Protein AF-A0A3N7GL78-F1 (afdb_monomer)

Structure (mmCIF, N/CA/C/O backbone):
data_AF-A0A3N7GL78-F1
#
_entry.id   AF-A0A3N7GL78-F1
#
loop_
_atom_site.group_PDB
_atom_site.id
_atom_site.type_symbol
_atom_site.label_atom_id
_atom_site.label_alt_id
_atom_site.label_comp_id
_atom_site.label_asym_id
_atom_site.label_entity_id
_atom_site.label_seq_id
_atom_site.pdbx_PDB_ins_code
_atom_site.Cartn_x
_atom_site.Cartn_y
_atom_site.Cartn_z
_atom_site.occupancy
_atom_site.B_iso_or_equiv
_atom_site.auth_seq_id
_atom_site.auth_comp_id
_atom_site.auth_asym_id
_atom_site.auth_atom_id
_atom_site.pdbx_PDB_model_num
ATOM 1 N N . MET A 1 1 ? 43.292 -35.825 -21.096 1.00 50.12 1 MET A N 1
ATOM 2 C CA . MET A 1 1 ? 41.946 -35.297 -21.409 1.00 50.12 1 MET A CA 1
ATOM 3 C C . MET A 1 1 ? 42.034 -33.782 -21.385 1.00 50.12 1 MET A C 1
ATOM 5 O O . MET A 1 1 ? 42.430 -33.253 -20.357 1.00 50.12 1 MET A O 1
ATOM 9 N N . SER A 1 2 ? 41.765 -33.087 -22.495 1.00 51.62 2 SER A N 1
ATOM 10 C CA . SER A 1 2 ? 41.666 -31.623 -22.464 1.00 51.62 2 SER A CA 1
ATOM 11 C C . SER A 1 2 ? 40.320 -31.254 -21.849 1.00 51.62 2 SER A C 1
ATOM 13 O O . SER A 1 2 ? 39.280 -31.504 -22.457 1.00 51.62 2 SER A O 1
ATOM 15 N N . THR A 1 3 ? 40.322 -30.708 -20.637 1.00 55.75 3 THR A N 1
ATOM 16 C CA . THR A 1 3 ? 39.113 -30.137 -20.037 1.00 55.75 3 THR A CA 1
ATOM 17 C C . THR A 1 3 ? 38.617 -29.019 -20.949 1.00 55.75 3 THR A C 1
ATOM 19 O O . THR A 1 3 ? 39.317 -28.028 -21.161 1.00 55.75 3 THR A O 1
ATOM 22 N N . ASN A 1 4 ? 37.432 -29.192 -21.536 1.00 72.88 4 ASN A N 1
ATOM 23 C CA . ASN A 1 4 ? 36.850 -28.182 -22.412 1.00 72.88 4 ASN A CA 1
ATOM 24 C C . ASN A 1 4 ? 36.263 -27.074 -21.537 1.00 72.88 4 ASN A C 1
ATOM 26 O O . ASN A 1 4 ? 35.265 -27.278 -20.843 1.00 72.88 4 ASN A O 1
ATOM 30 N N . TYR A 1 5 ? 36.910 -25.911 -21.566 1.00 77.12 5 TYR A N 1
ATOM 31 C CA . TYR A 1 5 ? 36.536 -24.733 -20.796 1.00 77.12 5 TYR A CA 1
ATOM 32 C C . TYR A 1 5 ? 36.016 -23.639 -21.729 1.00 77.12 5 TYR A C 1
ATOM 34 O O . TYR A 1 5 ? 36.706 -23.245 -22.670 1.00 77.12 5 TYR A O 1
ATOM 42 N N . SER A 1 6 ? 34.812 -23.123 -21.469 1.00 77.50 6 SER A N 1
ATOM 43 C CA . SER A 1 6 ? 34.286 -21.959 -22.189 1.00 77.50 6 SER A CA 1
ATOM 44 C C . SER A 1 6 ? 33.660 -20.924 -21.260 1.00 77.50 6 SER A C 1
ATOM 46 O O . SER A 1 6 ? 32.991 -21.250 -20.275 1.00 77.50 6 SER A O 1
ATOM 48 N N . LEU A 1 7 ? 33.876 -19.654 -21.603 1.00 76.31 7 LEU A N 1
ATOM 49 C CA . LEU A 1 7 ? 33.303 -18.492 -20.935 1.00 76.31 7 LEU A CA 1
ATOM 50 C C . LEU A 1 7 ? 32.419 -17.722 -21.910 1.00 76.31 7 LEU A C 1
ATOM 52 O O . LEU A 1 7 ? 32.842 -17.401 -23.018 1.00 76.31 7 LEU A O 1
ATOM 56 N N . LEU A 1 8 ? 31.207 -17.384 -21.476 1.00 80.56 8 LEU A N 1
ATOM 57 C CA . LEU A 1 8 ? 30.278 -16.555 -22.238 1.00 80.56 8 LEU A CA 1
ATOM 58 C C . LEU A 1 8 ? 29.702 -15.453 -21.350 1.00 80.56 8 LEU A C 1
ATOM 60 O O . LEU A 1 8 ? 29.151 -15.735 -20.285 1.00 80.56 8 LEU A O 1
ATOM 64 N N . PHE A 1 9 ? 29.764 -14.208 -21.820 1.00 78.94 9 PHE A N 1
ATOM 65 C CA . PHE A 1 9 ? 29.153 -13.057 -21.159 1.00 78.94 9 PHE A CA 1
ATOM 66 C C . PHE A 1 9 ? 27.899 -12.609 -21.909 1.00 78.94 9 PHE A C 1
ATOM 68 O O . PHE A 1 9 ? 27.916 -12.468 -23.128 1.00 78.94 9 PHE A O 1
ATOM 75 N N . TYR A 1 10 ? 26.802 -12.386 -21.191 1.00 77.56 10 TYR A N 1
ATOM 76 C CA . TYR A 1 10 ? 25.529 -11.951 -21.772 1.00 77.56 10 TYR A CA 1
ATOM 77 C C . TYR A 1 10 ? 24.679 -11.241 -20.718 1.00 77.56 10 TYR A C 1
ATOM 79 O O . TYR A 1 10 ? 24.865 -11.424 -19.518 1.00 77.56 10 TYR A O 1
ATOM 87 N N . LEU A 1 11 ? 23.728 -10.412 -21.143 1.00 74.44 11 LEU A N 1
ATOM 88 C CA . LEU A 1 11 ? 22.771 -9.804 -20.221 1.00 74.44 11 LEU A CA 1
ATOM 89 C C . LEU A 1 11 ? 21.639 -10.778 -19.911 1.00 74.44 11 LEU A C 1
ATOM 91 O O . LEU A 1 11 ? 21.054 -11.382 -20.809 1.00 74.44 11 LEU A O 1
ATOM 95 N N . LYS A 1 12 ? 21.265 -10.875 -18.636 1.00 77.69 12 LYS A N 1
ATOM 96 C CA . LYS A 1 12 ? 20.106 -11.658 -18.197 1.00 77.69 12 LYS A CA 1
ATOM 97 C C . LYS A 1 12 ? 19.300 -10.836 -17.207 1.00 77.69 12 LYS A C 1
ATOM 99 O O . LYS A 1 12 ? 19.862 -10.216 -16.311 1.00 77.69 12 LYS A O 1
ATOM 104 N N . LYS A 1 13 ? 17.972 -10.841 -17.349 1.00 75.31 13 LYS A N 1
ATOM 105 C CA . LYS A 1 13 ? 17.057 -10.257 -16.358 1.00 75.31 13 LYS A CA 1
ATOM 106 C C . LYS A 1 13 ? 16.818 -11.291 -15.243 1.00 75.31 13 LYS A C 1
ATOM 108 O O . LYS A 1 13 ? 16.226 -12.334 -15.528 1.00 75.31 13 LYS A O 1
ATOM 113 N N . PRO A 1 14 ? 17.266 -11.059 -13.993 1.00 72.69 14 PRO A N 1
ATOM 114 C CA . PRO A 1 14 ? 16.906 -11.930 -12.877 1.00 72.69 14 PRO A CA 1
ATOM 115 C C . PRO A 1 14 ? 15.384 -11.981 -12.685 1.00 72.69 14 PRO A C 1
ATOM 117 O O . PRO A 1 14 ? 14.695 -11.001 -12.961 1.00 72.69 14 PRO A O 1
ATOM 120 N N . LYS A 1 15 ? 14.855 -13.083 -12.134 1.00 70.06 15 LYS A N 1
ATOM 121 C CA . LYS A 1 15 ? 13.403 -13.254 -11.896 1.00 70.06 15 LYS A CA 1
ATOM 122 C C . LYS A 1 15 ? 12.764 -12.114 -11.080 1.00 70.06 15 LYS A C 1
ATOM 124 O O . LYS A 1 15 ? 11.588 -11.835 -11.267 1.00 70.06 15 LYS A O 1
ATOM 129 N N . ASN A 1 16 ? 13.535 -11.435 -10.226 1.00 70.50 16 ASN A N 1
ATOM 130 C CA . ASN A 1 16 ? 13.062 -10.347 -9.358 1.00 70.50 16 ASN A CA 1
ATOM 131 C C . ASN A 1 16 ? 13.401 -8.941 -9.891 1.00 70.50 16 ASN A C 1
ATOM 133 O O . ASN A 1 16 ? 13.374 -7.969 -9.140 1.00 70.50 16 ASN A O 1
ATOM 137 N N . TYR A 1 17 ? 13.786 -8.818 -11.161 1.00 65.44 17 TYR A N 1
ATOM 138 C CA . TYR A 1 17 ? 14.236 -7.555 -11.733 1.00 65.44 17 TYR A CA 1
ATOM 139 C C . TYR A 1 17 ? 13.061 -6.656 -12.131 1.00 65.44 17 TYR A C 1
ATOM 141 O O . TYR A 1 17 ? 12.334 -6.957 -13.076 1.00 65.44 17 TYR A O 1
ATOM 149 N N . VAL A 1 18 ? 12.890 -5.546 -11.410 1.00 60.75 18 VAL A N 1
ATOM 150 C CA . VAL A 1 18 ? 11.772 -4.605 -11.604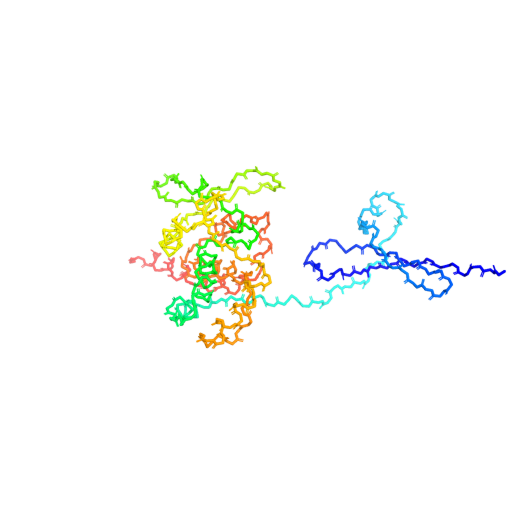 1.00 60.75 18 VAL A CA 1
ATOM 151 C C . VAL A 1 18 ? 12.160 -3.450 -12.534 1.00 60.75 18 VAL A C 1
ATOM 153 O O . VAL A 1 18 ? 11.427 -3.141 -13.468 1.00 60.75 18 VAL A O 1
ATOM 156 N N . SER A 1 19 ? 13.320 -2.828 -12.308 1.00 66.00 19 SER A N 1
ATOM 157 C CA . SER A 1 19 ? 13.840 -1.705 -13.103 1.00 66.00 19 SER A CA 1
ATOM 158 C C . SER A 1 19 ? 15.303 -1.413 -12.746 1.00 66.00 19 SER A C 1
ATOM 160 O O . SER A 1 19 ? 15.696 -1.639 -11.603 1.00 66.00 19 SER A O 1
ATOM 162 N N . GLY A 1 20 ? 16.095 -0.867 -13.675 1.00 67.69 20 GLY A N 1
ATOM 163 C CA . GLY A 1 20 ? 17.476 -0.424 -13.423 1.00 67.69 20 GLY A CA 1
ATOM 164 C C . GLY A 1 20 ? 18.422 -0.680 -14.606 1.00 67.69 20 GLY A C 1
ATOM 165 O O . GLY A 1 20 ? 17.958 -0.859 -15.731 1.00 67.69 20 GLY A O 1
ATOM 166 N N . PRO A 1 21 ? 19.748 -0.715 -14.384 1.00 64.75 21 PRO A N 1
ATOM 167 C CA . PRO A 1 21 ? 20.723 -1.292 -15.317 1.00 64.75 21 PRO A CA 1
ATOM 168 C C . PRO A 1 21 ? 20.630 -2.825 -15.335 1.00 64.75 21 PRO A C 1
ATOM 170 O O . PRO A 1 21 ? 20.424 -3.434 -14.284 1.00 64.75 21 PRO A O 1
ATOM 173 N N . VAL A 1 22 ? 20.727 -3.471 -16.502 1.00 70.06 22 VAL A N 1
ATOM 174 C CA . VAL A 1 22 ? 20.678 -4.943 -16.592 1.00 70.06 22 VAL A CA 1
ATOM 175 C C . VAL A 1 22 ? 22.053 -5.507 -16.208 1.00 70.06 22 VAL A C 1
ATOM 177 O O . VAL A 1 22 ? 23.062 -5.019 -16.724 1.00 70.06 22 VAL A O 1
ATOM 180 N N . PRO A 1 23 ? 22.130 -6.489 -15.293 1.00 70.62 23 PRO A N 1
ATOM 181 C CA . PRO A 1 23 ? 23.399 -7.095 -14.906 1.00 70.62 23 PRO A CA 1
ATOM 182 C C . PRO A 1 23 ? 23.969 -7.972 -16.024 1.00 70.62 23 PRO A C 1
ATOM 184 O O . PRO A 1 23 ? 23.235 -8.698 -16.704 1.00 70.62 23 PRO A O 1
ATOM 187 N N . ILE A 1 24 ? 25.292 -7.942 -16.171 1.00 78.25 24 ILE A N 1
ATOM 188 C CA . ILE A 1 24 ? 26.014 -8.912 -16.994 1.00 78.25 24 ILE A CA 1
ATOM 189 C C . ILE A 1 24 ? 26.049 -10.241 -16.228 1.00 78.25 24 ILE A C 1
ATOM 191 O O . ILE A 1 24 ? 26.237 -10.280 -15.009 1.00 78.25 24 ILE A O 1
ATOM 195 N N . TYR A 1 25 ? 25.812 -11.332 -16.937 1.00 81.62 25 TYR A N 1
ATOM 196 C CA . TYR A 1 25 ? 25.962 -12.696 -16.463 1.00 81.62 25 TYR A CA 1
ATOM 197 C C . TYR A 1 25 ? 27.139 -13.340 -17.180 1.00 81.62 25 TYR A C 1
ATOM 199 O O . TYR A 1 25 ? 27.376 -13.096 -18.361 1.00 81.62 25 TYR A O 1
ATOM 207 N N . MET A 1 26 ? 27.864 -14.165 -16.442 1.00 83.25 26 MET A N 1
ATOM 208 C CA . MET A 1 26 ? 28.909 -15.036 -16.942 1.00 83.25 26 MET A CA 1
ATOM 209 C C . MET A 1 26 ? 28.390 -16.469 -16.875 1.00 83.25 26 MET A C 1
ATOM 211 O O . MET A 1 26 ? 27.952 -16.925 -15.817 1.00 83.25 26 MET A O 1
ATOM 215 N N . ARG A 1 27 ? 28.443 -17.181 -17.997 1.00 84.88 27 ARG A N 1
ATOM 216 C CA . ARG A 1 27 ? 28.292 -18.632 -18.048 1.00 84.88 27 ARG A CA 1
ATOM 217 C C . ARG A 1 27 ? 29.681 -19.244 -18.171 1.00 84.88 27 ARG A C 1
ATOM 219 O O . ARG A 1 27 ? 30.390 -18.949 -19.128 1.00 84.88 27 ARG A O 1
ATOM 226 N N . ILE A 1 28 ? 30.034 -20.082 -17.206 1.00 83.94 28 ILE A N 1
ATOM 227 C CA . ILE A 1 28 ? 31.216 -20.940 -17.242 1.00 83.94 28 ILE A CA 1
ATOM 228 C C . ILE A 1 28 ? 30.741 -22.333 -17.637 1.00 83.94 28 ILE A C 1
ATOM 230 O O . ILE A 1 28 ? 29.853 -22.871 -16.977 1.00 83.94 28 ILE A O 1
ATOM 234 N N . THR A 1 29 ? 31.307 -22.912 -18.690 1.00 83.50 29 THR A N 1
ATOM 235 C CA . THR A 1 29 ? 31.052 -24.305 -19.076 1.00 83.50 29 THR A CA 1
ATOM 236 C C . THR A 1 29 ? 32.328 -25.104 -18.875 1.00 83.50 29 THR A C 1
ATOM 238 O O . THR A 1 29 ? 33.357 -24.758 -19.453 1.00 83.50 29 THR A O 1
ATOM 241 N N . VAL A 1 30 ? 32.255 -26.154 -18.060 1.00 84.94 30 VAL A N 1
ATOM 242 C CA . VAL A 1 30 ? 33.349 -27.110 -17.842 1.00 84.94 30 VAL A CA 1
ATOM 243 C C . VAL A 1 30 ? 32.816 -28.486 -18.203 1.00 84.94 30 VAL A C 1
ATOM 245 O O . VAL A 1 30 ? 31.766 -28.875 -17.695 1.00 84.94 30 VAL A O 1
ATOM 248 N N . ASP A 1 31 ? 33.480 -29.173 -19.131 1.00 85.12 31 ASP A N 1
ATOM 249 C CA . ASP A 1 31 ? 33.103 -30.520 -19.587 1.00 85.12 31 ASP A CA 1
ATOM 250 C C . ASP A 1 31 ? 31.623 -30.625 -20.006 1.00 85.12 31 ASP A C 1
ATOM 252 O O . ASP A 1 31 ? 30.907 -31.571 -19.690 1.00 85.12 31 ASP A O 1
ATOM 256 N N . GLY A 1 32 ? 31.140 -29.593 -20.708 1.00 80.81 32 GLY A N 1
ATOM 257 C CA . GLY A 1 32 ? 29.761 -29.513 -21.201 1.00 80.81 32 GLY A CA 1
ATOM 258 C C . GLY A 1 32 ? 28.718 -29.097 -20.157 1.00 80.81 32 GLY A C 1
ATOM 259 O O . GLY A 1 32 ? 27.556 -28.917 -20.517 1.00 80.81 32 GLY A O 1
ATOM 260 N N . ILE A 1 33 ? 29.103 -28.882 -18.894 1.00 81.94 33 ILE A N 1
ATOM 261 C CA . ILE A 1 33 ? 28.193 -28.475 -17.816 1.00 81.94 33 ILE A CA 1
ATOM 262 C C . ILE A 1 33 ? 28.245 -26.951 -17.629 1.00 81.94 33 ILE A C 1
ATOM 264 O O . ILE A 1 33 ? 29.250 -26.430 -17.136 1.00 81.94 33 ILE A O 1
ATOM 268 N N . PRO A 1 34 ? 27.175 -26.205 -17.973 1.00 83.06 34 PRO A N 1
ATOM 269 C CA . PRO A 1 34 ? 27.139 -24.762 -17.783 1.00 83.06 34 PRO A CA 1
ATOM 270 C C . PRO A 1 34 ? 26.706 -24.377 -16.360 1.00 83.06 34 PRO A C 1
ATOM 272 O O . PRO A 1 34 ? 25.706 -24.863 -15.825 1.00 83.06 34 PRO A O 1
ATOM 275 N N . LYS A 1 35 ? 27.405 -23.408 -15.766 1.00 81.50 35 LYS A N 1
ATOM 276 C CA . LYS A 1 35 ? 26.992 -22.675 -14.563 1.00 81.50 35 LYS A CA 1
ATOM 277 C C . LYS A 1 35 ? 26.953 -21.183 -14.849 1.00 81.50 35 LYS A C 1
ATOM 279 O O . LYS A 1 35 ? 27.871 -20.628 -15.441 1.00 81.50 35 LYS A O 1
ATOM 284 N N . GLU A 1 36 ? 25.875 -20.535 -14.421 1.00 82.56 36 GLU A N 1
ATOM 285 C CA . GLU A 1 36 ? 25.634 -19.113 -14.664 1.00 82.56 36 GLU A CA 1
ATOM 286 C C . GLU A 1 36 ? 25.734 -18.323 -13.360 1.00 82.56 36 GLU A C 1
ATOM 288 O O . GLU A 1 36 ? 25.094 -18.675 -12.367 1.00 82.56 36 GLU A O 1
ATOM 293 N N . ILE A 1 37 ? 26.480 -17.221 -13.377 1.00 74.69 37 ILE A N 1
ATOM 294 C CA . ILE A 1 37 ? 26.601 -16.288 -12.258 1.00 74.69 37 ILE A CA 1
ATOM 295 C C . ILE A 1 37 ? 26.419 -14.852 -12.753 1.00 74.69 37 ILE A C 1
ATOM 297 O O . ILE A 1 37 ? 26.893 -14.483 -13.824 1.00 74.69 37 ILE A O 1
ATOM 301 N N . SER A 1 38 ? 25.716 -14.024 -11.979 1.00 72.06 38 SER A N 1
ATOM 302 C CA . SER A 1 38 ? 25.717 -12.575 -12.208 1.00 72.06 38 SER A CA 1
ATOM 303 C C . SER A 1 38 ? 27.074 -12.026 -11.788 1.00 72.06 38 SER A C 1
ATOM 305 O O . SER A 1 38 ? 27.465 -12.214 -10.638 1.00 72.06 38 SER A O 1
ATOM 307 N N . ILE A 1 39 ? 27.767 -11.297 -12.662 1.00 71.44 39 ILE A N 1
ATOM 308 C CA . ILE A 1 39 ? 29.039 -10.651 -12.287 1.00 71.44 39 ILE A CA 1
ATOM 309 C C . ILE A 1 39 ? 28.815 -9.387 -11.443 1.00 71.44 39 ILE A C 1
ATOM 311 O O . ILE A 1 39 ? 29.773 -8.740 -11.032 1.00 71.44 39 ILE A O 1
ATOM 315 N N . GLY A 1 40 ? 27.556 -8.989 -11.204 1.00 64.44 40 GLY A N 1
ATOM 316 C CA . GLY A 1 40 ? 27.214 -7.812 -10.395 1.00 64.44 40 GLY A CA 1
ATOM 317 C C . GLY A 1 40 ? 27.649 -6.478 -11.014 1.00 64.44 40 GLY A C 1
ATOM 318 O O . GLY A 1 40 ? 27.561 -5.437 -10.367 1.00 64.44 40 GLY A O 1
ATOM 319 N N . ARG A 1 41 ? 28.116 -6.488 -12.267 1.00 66.19 41 ARG A N 1
ATOM 320 C CA . ARG A 1 41 ? 28.539 -5.303 -13.016 1.00 66.19 41 ARG A CA 1
ATOM 321 C C . ARG A 1 41 ? 27.475 -4.923 -14.041 1.00 66.19 41 ARG A C 1
ATOM 323 O O . ARG A 1 41 ? 26.787 -5.781 -14.596 1.00 66.19 41 ARG A O 1
ATOM 330 N N . SER A 1 42 ? 27.345 -3.623 -14.280 1.00 73.56 42 SER A N 1
ATOM 331 C CA . SER A 1 42 ? 26.499 -3.072 -15.339 1.00 73.56 42 SER A CA 1
ATOM 332 C C . SER A 1 42 ? 27.366 -2.576 -16.490 1.00 73.56 42 SER A C 1
ATOM 334 O O . SER A 1 42 ? 28.496 -2.145 -16.270 1.00 73.56 42 SER A O 1
ATOM 336 N N . VAL A 1 43 ? 26.818 -2.574 -17.705 1.00 71.88 43 VAL A N 1
ATOM 337 C CA . VAL A 1 43 ? 27.503 -2.076 -18.912 1.00 71.88 43 VAL A CA 1
ATOM 338 C C . VAL A 1 43 ? 28.014 -0.644 -18.718 1.00 71.88 43 VAL A C 1
ATOM 340 O O . VAL A 1 43 ? 29.164 -0.357 -19.031 1.00 71.88 43 VAL A O 1
ATOM 343 N N . LYS A 1 44 ? 27.213 0.226 -18.084 1.00 73.00 44 LYS A N 1
ATOM 344 C CA . LYS A 1 44 ? 27.622 1.595 -17.722 1.00 73.00 44 LYS A CA 1
ATOM 345 C C . LYS A 1 44 ? 28.883 1.632 -16.858 1.00 73.00 44 LYS A C 1
ATOM 347 O O . LYS A 1 44 ? 29.757 2.455 -17.098 1.00 73.00 44 LYS A O 1
ATOM 352 N N . LEU A 1 45 ? 28.976 0.748 -15.865 1.00 77.81 45 LEU A N 1
ATOM 353 C CA . LEU A 1 45 ? 30.136 0.671 -14.979 1.00 77.81 45 LEU A CA 1
ATOM 354 C C . LEU A 1 45 ? 31.376 0.164 -15.731 1.00 77.81 45 LEU A C 1
ATOM 356 O O . LEU A 1 45 ? 32.459 0.713 -15.565 1.00 77.81 45 LEU A O 1
ATOM 360 N N . CYS A 1 46 ? 31.214 -0.841 -16.595 1.00 76.38 46 CYS A N 1
ATOM 361 C CA . CYS A 1 46 ? 32.303 -1.379 -17.412 1.00 76.38 46 CYS A CA 1
ATOM 362 C C . CYS A 1 46 ? 32.838 -0.351 -18.425 1.00 76.38 46 CYS A C 1
ATOM 364 O O . CYS A 1 46 ? 34.048 -0.278 -18.617 1.00 76.38 46 CYS A O 1
ATOM 366 N N . LEU A 1 47 ? 31.965 0.470 -19.019 1.00 78.31 47 LEU A N 1
ATOM 367 C CA . LEU A 1 47 ? 32.354 1.593 -19.881 1.00 78.31 47 LEU A CA 1
ATOM 368 C C . LEU A 1 47 ? 33.082 2.690 -19.096 1.00 78.31 47 LEU A C 1
ATOM 370 O O . LEU A 1 47 ? 34.120 3.172 -19.539 1.00 78.31 47 LEU A O 1
ATOM 374 N N . ALA A 1 48 ? 32.577 3.056 -17.912 1.00 82.56 48 ALA A N 1
ATOM 375 C CA . ALA A 1 48 ? 33.190 4.081 -17.063 1.00 82.56 48 ALA A CA 1
ATOM 376 C C . ALA A 1 48 ? 34.617 3.703 -16.629 1.00 82.56 48 ALA A C 1
ATOM 378 O O . ALA A 1 48 ? 35.512 4.543 -16.644 1.00 82.56 48 ALA A O 1
ATOM 379 N N . HIS A 1 49 ? 34.843 2.426 -16.308 1.00 84.06 49 HIS A N 1
ATOM 380 C CA . HIS A 1 49 ? 36.175 1.892 -16.011 1.00 84.06 49 HIS A CA 1
ATOM 381 C C . HIS A 1 49 ? 36.991 1.517 -17.258 1.00 84.06 49 HIS A C 1
ATOM 383 O O . HIS A 1 49 ? 38.109 1.028 -17.117 1.00 84.06 49 HIS A O 1
ATOM 389 N N . ARG A 1 50 ? 36.454 1.729 -18.468 1.00 80.88 50 ARG A N 1
ATOM 390 C CA . ARG A 1 50 ? 37.075 1.370 -19.755 1.00 80.88 50 ARG A CA 1
ATOM 391 C C . ARG A 1 50 ? 37.451 -0.111 -19.898 1.00 80.88 50 ARG A C 1
ATOM 393 O O . ARG A 1 50 ? 38.335 -0.454 -20.673 1.00 80.88 50 ARG A O 1
ATOM 400 N N . TRP A 1 51 ? 36.771 -1.006 -19.184 1.00 79.88 51 TRP A N 1
ATOM 401 C CA . TRP A 1 51 ? 36.926 -2.458 -19.363 1.00 79.88 51 TRP A CA 1
ATOM 402 C C . TRP A 1 51 ? 36.322 -2.948 -20.678 1.00 79.88 51 TRP A C 1
ATOM 404 O O . TRP A 1 51 ? 36.710 -3.987 -21.201 1.00 79.88 51 TRP A O 1
ATOM 414 N N . ILE A 1 52 ? 35.366 -2.188 -21.204 1.00 77.06 52 ILE A N 1
ATOM 415 C CA . ILE A 1 52 ? 34.852 -2.297 -22.564 1.00 77.06 52 ILE A CA 1
ATOM 416 C C . ILE A 1 52 ? 34.901 -0.904 -23.189 1.00 77.06 52 ILE A C 1
ATOM 418 O O . ILE A 1 52 ? 34.726 0.099 -22.494 1.00 77.06 52 ILE A O 1
ATOM 422 N N . THR A 1 53 ? 35.158 -0.841 -24.490 1.00 83.06 53 THR A N 1
ATOM 423 C CA . THR A 1 53 ? 35.326 0.418 -25.233 1.00 83.06 53 THR A CA 1
ATOM 424 C C . THR A 1 53 ? 34.046 0.878 -25.927 1.00 83.06 53 THR A C 1
ATOM 426 O O . THR A 1 53 ? 33.927 2.049 -26.271 1.00 83.06 53 THR A O 1
ATOM 429 N N . ALA A 1 54 ? 33.072 -0.018 -26.093 1.00 77.50 54 ALA A N 1
ATOM 430 C CA . ALA A 1 54 ? 31.778 0.261 -26.701 1.00 77.50 54 ALA A CA 1
ATOM 431 C C . ALA A 1 54 ? 30.664 -0.493 -25.969 1.00 77.50 54 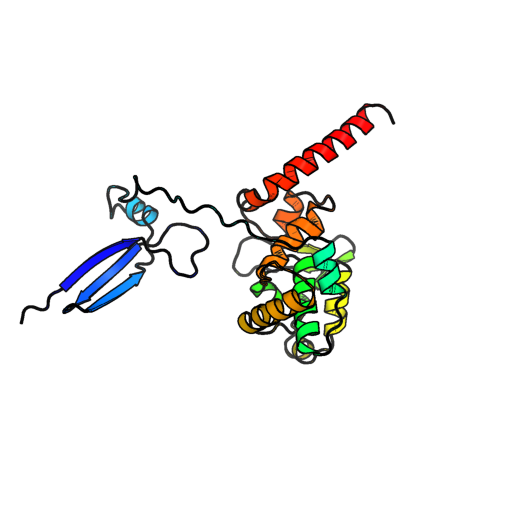ALA A C 1
ATOM 433 O O . ALA A 1 54 ? 30.904 -1.548 -25.379 1.00 77.50 54 ALA A O 1
ATOM 434 N N . ASP A 1 55 ? 29.449 0.059 -25.988 1.00 76.94 55 ASP A N 1
ATOM 435 C CA . ASP A 1 55 ? 28.268 -0.617 -25.452 1.00 76.94 55 ASP A CA 1
ATOM 436 C C . ASP A 1 55 ? 27.846 -1.734 -26.432 1.00 76.94 55 ASP A C 1
ATOM 438 O O . ASP A 1 55 ? 27.427 -1.437 -27.553 1.00 76.94 55 ASP A O 1
ATOM 442 N N . PRO A 1 56 ? 27.929 -3.023 -26.052 1.00 74.38 56 PRO A N 1
ATOM 443 C CA . PRO A 1 56 ? 27.577 -4.124 -26.948 1.00 74.38 56 PRO A CA 1
ATOM 444 C C . PRO A 1 56 ? 26.062 -4.232 -27.208 1.00 74.38 56 PRO A C 1
ATOM 446 O O . PRO A 1 56 ? 25.625 -5.087 -27.975 1.00 74.38 56 PRO A O 1
ATOM 449 N N . PHE A 1 57 ? 25.248 -3.370 -26.589 1.00 68.62 57 PHE A N 1
ATOM 450 C CA . PHE A 1 57 ? 23.790 -3.361 -26.670 1.00 68.62 57 PHE A CA 1
ATOM 451 C C . PHE A 1 57 ? 23.224 -2.082 -27.294 1.00 68.62 57 PHE A C 1
ATOM 453 O O . PHE A 1 57 ? 22.020 -1.858 -27.188 1.00 68.62 57 PHE A O 1
ATOM 460 N N . VAL A 1 58 ? 24.036 -1.279 -27.997 1.00 73.56 58 VAL A N 1
ATOM 461 C CA . VAL A 1 58 ? 23.582 -0.062 -28.715 1.00 73.56 58 VAL A CA 1
ATOM 462 C C . VAL A 1 58 ? 22.334 -0.311 -29.569 1.00 73.56 58 VAL A C 1
ATOM 464 O O . VAL A 1 58 ? 21.443 0.534 -29.638 1.00 73.56 58 VAL A O 1
ATOM 467 N N . PHE A 1 59 ? 22.236 -1.489 -30.188 1.00 70.00 59 PHE A N 1
ATOM 468 C CA . PHE A 1 59 ? 21.112 -1.854 -31.052 1.00 70.00 59 PHE A CA 1
ATOM 469 C C . PHE A 1 59 ? 19.992 -2.621 -30.331 1.00 70.00 59 PHE A C 1
ATOM 471 O O . PHE A 1 59 ? 18.921 -2.831 -30.901 1.00 70.00 59 PHE A O 1
ATOM 478 N N . TYR A 1 60 ? 20.192 -3.016 -29.070 1.00 64.44 60 TYR A N 1
ATOM 479 C CA . TYR A 1 60 ? 19.174 -3.703 -28.283 1.00 64.44 60 TYR A CA 1
ATOM 480 C C . TYR A 1 60 ? 18.203 -2.692 -27.669 1.00 64.44 60 TYR A C 1
ATOM 482 O O . TYR A 1 60 ? 18.519 -1.957 -26.733 1.00 64.44 60 TYR A O 1
ATOM 490 N N . LYS A 1 61 ? 16.966 -2.691 -28.166 1.00 60.97 61 LYS A N 1
ATOM 491 C CA . LYS A 1 61 ? 15.874 -1.891 -27.606 1.00 60.97 61 LYS A CA 1
ATOM 492 C C . LYS A 1 61 ? 14.987 -2.778 -26.741 1.00 60.97 61 LYS A C 1
ATOM 494 O O . LYS A 1 61 ? 14.493 -3.809 -27.188 1.00 60.97 61 LYS A O 1
ATOM 499 N N . ASN A 1 62 ? 14.754 -2.373 -25.493 1.00 57.81 62 ASN A N 1
ATOM 500 C CA . ASN A 1 62 ? 13.792 -3.052 -24.628 1.00 57.81 62 ASN A CA 1
ATOM 501 C C . ASN A 1 62 ? 12.368 -2.777 -25.139 1.00 57.81 62 ASN A C 1
ATOM 503 O O . ASN A 1 62 ? 11.809 -1.720 -24.869 1.00 57.81 62 ASN A O 1
ATOM 507 N N . THR A 1 63 ? 11.787 -3.730 -25.865 1.00 59.38 63 THR A N 1
ATOM 508 C CA . THR A 1 63 ? 10.422 -3.651 -26.418 1.00 59.38 63 THR A CA 1
ATOM 509 C C . THR A 1 63 ? 9.345 -4.139 -25.447 1.00 59.38 63 THR A C 1
ATOM 511 O O . THR A 1 63 ? 8.162 -4.153 -25.791 1.00 59.38 63 THR A O 1
ATOM 514 N N . ALA A 1 64 ? 9.722 -4.545 -24.226 1.00 58.38 64 ALA A N 1
ATOM 515 C CA . ALA A 1 64 ? 8.764 -4.994 -23.226 1.00 58.38 64 ALA A CA 1
ATOM 516 C C . ALA A 1 64 ? 7.817 -3.845 -22.864 1.00 58.38 64 ALA A C 1
ATOM 518 O O . ALA A 1 64 ? 8.226 -2.859 -22.246 1.00 58.38 64 ALA A O 1
ATOM 519 N N . LYS A 1 65 ? 6.543 -3.990 -23.236 1.00 57.56 65 LYS A N 1
ATOM 520 C CA . LYS A 1 65 ? 5.508 -3.042 -22.836 1.00 57.56 65 LYS A CA 1
ATOM 521 C C . LYS A 1 65 ? 5.402 -3.048 -21.306 1.00 57.56 65 LYS A C 1
ATOM 523 O O . LYS A 1 65 ? 5.388 -4.133 -20.712 1.00 57.56 65 LYS A O 1
ATOM 528 N N . PRO A 1 66 ? 5.331 -1.877 -20.652 1.00 61.50 66 PRO A N 1
ATOM 529 C CA . PRO A 1 66 ? 5.028 -1.821 -19.233 1.00 61.50 66 PRO A CA 1
ATOM 530 C C . PRO A 1 66 ? 3.705 -2.548 -19.001 1.00 61.50 66 PRO A C 1
ATOM 532 O O . PRO A 1 66 ? 2.706 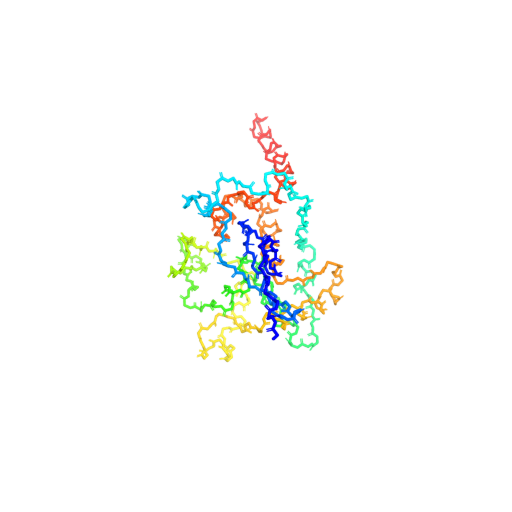-2.248 -19.652 1.00 61.50 66 PRO A O 1
ATOM 535 N N . LYS A 1 67 ? 3.694 -3.529 -18.098 1.00 61.84 67 LYS A N 1
ATOM 536 C CA . LYS A 1 67 ? 2.444 -4.166 -17.691 1.00 61.84 67 LYS A CA 1
ATOM 537 C C . LYS A 1 67 ? 1.662 -3.129 -16.885 1.00 61.84 67 LYS A C 1
ATOM 539 O O . LYS A 1 67 ? 2.199 -2.618 -15.899 1.00 61.84 67 LYS A O 1
ATOM 544 N N . GLU A 1 68 ? 0.445 -2.788 -17.309 1.00 59.69 68 GLU A N 1
ATOM 545 C CA . GLU A 1 68 ? -0.415 -1.902 -16.520 1.00 59.69 68 GLU A CA 1
ATOM 546 C C . GLU A 1 68 ? -0.626 -2.535 -15.139 1.00 59.69 68 GLU A C 1
ATOM 548 O O . GLU A 1 68 ? -1.010 -3.702 -15.012 1.00 59.69 68 GLU A O 1
ATOM 553 N N . LYS A 1 69 ? -0.282 -1.787 -14.090 1.00 71.00 69 LYS A N 1
ATOM 554 C CA . LYS A 1 69 ? -0.461 -2.238 -12.713 1.00 71.00 69 LYS A CA 1
ATOM 555 C C . LYS A 1 69 ? -1.895 -1.920 -12.306 1.00 71.00 69 LYS A C 1
ATOM 557 O O . LYS A 1 69 ? -2.292 -0.760 -12.333 1.00 71.00 69 LYS A O 1
ATOM 562 N N . GLY A 1 70 ? -2.659 -2.948 -11.947 1.00 82.88 70 GLY A N 1
ATOM 563 C CA . GLY A 1 70 ? -4.030 -2.773 -11.473 1.00 82.88 70 GLY A CA 1
ATOM 564 C C . GLY A 1 70 ? -4.092 -2.079 -10.110 1.00 82.88 70 GLY A C 1
ATOM 565 O O . GLY A 1 70 ? -3.157 -2.169 -9.311 1.00 82.88 70 GLY A O 1
ATOM 566 N N . PHE A 1 71 ? -5.219 -1.425 -9.851 1.00 90.94 71 PHE A N 1
ATOM 567 C CA . PHE A 1 71 ? -5.649 -0.901 -8.555 1.00 90.94 71 PHE A CA 1
ATOM 568 C C . PHE A 1 71 ? -7.129 -1.253 -8.347 1.00 90.94 71 PHE A C 1
ATOM 570 O O . PHE A 1 71 ? -7.807 -1.663 -9.296 1.00 90.94 71 PHE A O 1
ATOM 577 N N . LEU A 1 72 ? -7.618 -1.120 -7.114 1.00 93.69 72 LEU A N 1
ATOM 578 C CA . LEU A 1 72 ? -9.029 -1.332 -6.798 1.00 93.69 72 LEU A CA 1
ATOM 579 C C . LEU A 1 72 ? -9.808 -0.036 -6.949 1.00 93.69 72 LEU A C 1
ATOM 581 O O . LEU A 1 72 ? -9.382 0.994 -6.439 1.00 93.69 72 LEU A O 1
ATOM 585 N N . THR A 1 73 ? -10.950 -0.087 -7.618 1.00 93.75 73 THR A N 1
ATOM 586 C CA . THR A 1 73 ? -11.931 1.008 -7.601 1.00 93.75 73 THR A CA 1
ATOM 587 C C . THR A 1 73 ? -12.536 1.174 -6.203 1.00 93.75 73 THR A C 1
ATOM 589 O O . THR A 1 73 ? -12.357 0.310 -5.342 1.00 93.75 73 THR A O 1
ATOM 592 N N . GLN A 1 74 ? -13.248 2.279 -5.965 1.00 93.88 74 GLN A N 1
ATOM 593 C CA . GLN A 1 74 ? -13.882 2.529 -4.668 1.00 93.88 74 GLN A CA 1
ATOM 594 C C . GLN A 1 74 ? -14.897 1.426 -4.319 1.00 93.88 74 GLN A C 1
ATOM 596 O O . GLN A 1 74 ? -14.805 0.848 -3.243 1.00 93.88 74 GLN A O 1
ATOM 601 N N . ASP A 1 75 ? -15.751 1.033 -5.272 1.00 96.00 75 ASP A N 1
ATOM 602 C CA . ASP A 1 75 ? -16.690 -0.092 -5.116 1.00 96.00 75 ASP A CA 1
ATOM 603 C C . ASP A 1 75 ? -15.983 -1.403 -4.733 1.00 96.00 75 ASP A C 1
ATOM 605 O O . ASP A 1 75 ? -16.382 -2.099 -3.801 1.00 96.00 75 ASP A O 1
ATOM 609 N N . GLU A 1 76 ? -14.897 -1.745 -5.427 1.00 97.00 76 GLU A N 1
ATOM 610 C CA . GLU A 1 76 ? -14.141 -2.967 -5.143 1.00 97.00 76 GLU A CA 1
ATOM 611 C C . GLU A 1 76 ? -13.494 -2.938 -3.753 1.00 97.00 76 GLU A C 1
ATOM 613 O O . GLU A 1 76 ? -13.476 -3.953 -3.051 1.00 97.00 76 GLU A O 1
ATOM 618 N N . LEU A 1 77 ? -12.965 -1.779 -3.351 1.00 97.31 77 LEU A N 1
ATOM 619 C CA . LEU A 1 77 ? -12.390 -1.573 -2.027 1.00 97.31 77 LEU A CA 1
ATOM 620 C C . LEU A 1 77 ? -13.459 -1.719 -0.934 1.00 97.31 77 LEU A C 1
ATOM 622 O O . LEU A 1 77 ? -13.220 -2.409 0.062 1.00 97.31 77 LEU A O 1
ATOM 626 N N . ASP A 1 78 ? -14.640 -1.141 -1.150 1.00 96.88 78 ASP A N 1
ATOM 627 C CA . ASP A 1 78 ? -15.768 -1.198 -0.221 1.00 96.88 78 ASP A CA 1
ATOM 628 C C . ASP A 1 78 ? -16.328 -2.618 -0.099 1.00 96.88 78 ASP A C 1
ATOM 630 O O . ASP A 1 78 ? -16.561 -3.093 1.015 1.00 96.88 78 ASP A O 1
ATOM 634 N N . ARG A 1 79 ? -16.439 -3.358 -1.211 1.00 96.94 79 ARG A N 1
ATOM 635 C CA . ARG A 1 79 ? -16.823 -4.779 -1.196 1.00 96.94 79 ARG A CA 1
ATOM 636 C C . ARG A 1 79 ? -15.866 -5.623 -0.363 1.00 96.94 79 ARG A C 1
ATOM 638 O O . ARG A 1 79 ? -16.321 -6.411 0.466 1.00 96.94 79 ARG A O 1
ATOM 645 N N . ILE A 1 80 ? -14.553 -5.445 -0.534 1.00 96.94 80 ILE A N 1
ATOM 646 C CA . ILE A 1 80 ? -13.549 -6.166 0.266 1.00 96.94 80 ILE A CA 1
ATOM 647 C C . ILE A 1 80 ? -13.655 -5.776 1.745 1.00 96.94 80 ILE A C 1
ATOM 649 O O . ILE A 1 80 ? -13.574 -6.652 2.610 1.00 96.94 80 ILE A O 1
ATOM 653 N N . MET A 1 81 ? -13.832 -4.485 2.046 1.00 95.69 81 MET A N 1
ATOM 654 C CA . MET A 1 81 ? -13.937 -3.981 3.417 1.00 95.69 81 MET A CA 1
ATOM 655 C C . MET A 1 81 ? -15.182 -4.522 4.135 1.00 95.69 81 MET A C 1
ATOM 657 O O . MET A 1 81 ? -15.079 -4.971 5.278 1.00 95.69 81 MET A O 1
ATOM 661 N N . ALA A 1 82 ? -16.337 -4.499 3.468 1.00 94.81 82 ALA A N 1
ATOM 662 C CA . ALA A 1 82 ? -17.624 -4.894 4.031 1.00 94.81 82 ALA A CA 1
ATOM 663 C C . ALA A 1 82 ? -17.816 -6.417 4.110 1.00 94.81 82 ALA A C 1
ATOM 665 O O . ALA A 1 82 ? -18.645 -6.891 4.893 1.00 94.81 82 ALA A O 1
ATOM 666 N N . LYS A 1 83 ? -17.056 -7.199 3.328 1.00 93.94 83 LYS A N 1
ATOM 667 C CA . LYS A 1 83 ? -17.184 -8.659 3.293 1.00 93.94 83 LYS A CA 1
ATOM 668 C C . LYS A 1 83 ? -16.985 -9.261 4.683 1.00 93.94 83 LYS A C 1
ATOM 670 O O . LYS A 1 83 ? -15.932 -9.100 5.307 1.00 93.94 83 LYS A O 1
ATOM 675 N N . GLN A 1 84 ? -17.989 -10.008 5.133 1.00 91.81 84 GLN A N 1
ATOM 676 C CA . GLN A 1 84 ? -17.901 -10.839 6.327 1.00 91.81 84 GLN A CA 1
ATOM 677 C C . GLN A 1 84 ? -17.307 -12.198 5.961 1.00 91.81 84 GLN A C 1
ATOM 679 O O . GLN A 1 84 ? -17.718 -12.827 4.983 1.00 91.81 84 GLN A O 1
ATOM 684 N N . TYR A 1 85 ? -16.332 -12.642 6.749 1.00 90.31 85 TYR A N 1
ATOM 685 C CA . TYR A 1 85 ? -15.685 -13.937 6.571 1.00 90.31 85 TYR A CA 1
ATOM 686 C C . TYR A 1 85 ? -16.004 -14.823 7.761 1.00 90.31 85 TYR A C 1
ATOM 688 O O . TYR A 1 85 ? -15.778 -14.427 8.901 1.00 90.31 85 TYR A O 1
ATOM 696 N N . VAL A 1 86 ? -16.434 -16.053 7.486 1.00 86.00 86 VAL A N 1
ATOM 697 C CA . VAL A 1 86 ? -16.589 -17.086 8.521 1.00 86.00 86 VAL A CA 1
ATOM 698 C C . VAL A 1 86 ? -15.230 -17.432 9.137 1.00 86.00 86 VAL A C 1
ATOM 700 O O . VAL A 1 86 ? -15.131 -17.712 10.325 1.00 86.00 86 VAL A O 1
ATOM 703 N N . THR A 1 87 ? -14.153 -17.385 8.340 1.00 88.00 87 THR A N 1
ATOM 704 C CA . THR A 1 87 ? -12.814 -17.738 8.821 1.00 88.00 87 THR A CA 1
ATOM 705 C C . THR A 1 87 ? -12.042 -16.508 9.325 1.00 88.00 87 THR A C 1
ATOM 707 O O . THR A 1 87 ? -11.728 -15.624 8.517 1.00 88.00 87 THR A O 1
ATOM 710 N N . PRO A 1 88 ? -11.592 -16.480 10.598 1.00 90.69 88 PRO A N 1
ATOM 711 C CA . PRO A 1 88 ? -10.844 -15.349 11.162 1.00 90.69 88 PRO A CA 1
ATOM 712 C C . PRO A 1 88 ? -9.556 -14.999 10.399 1.00 90.69 88 PRO A C 1
ATOM 714 O O . PRO A 1 88 ? -9.158 -13.836 10.340 1.00 90.69 88 PRO A O 1
ATOM 717 N N . ARG A 1 89 ? -8.915 -15.992 9.758 1.00 93.31 89 ARG A N 1
ATOM 718 C CA . ARG A 1 89 ? -7.685 -15.794 8.965 1.00 93.31 89 ARG A CA 1
ATOM 719 C C . ARG A 1 89 ? -7.880 -14.826 7.794 1.00 93.31 89 ARG A C 1
ATOM 721 O O . ARG A 1 89 ? -6.976 -14.050 7.500 1.00 93.31 89 ARG A O 1
ATOM 728 N N . LEU A 1 90 ? -9.046 -14.864 7.146 1.00 95.19 90 LEU A N 1
ATOM 729 C CA . LEU A 1 90 ? -9.348 -14.015 5.991 1.00 95.19 90 LEU A CA 1
ATOM 730 C C . LEU A 1 90 ? -9.688 -12.596 6.428 1.00 95.19 90 LEU A C 1
ATOM 732 O O . LEU A 1 90 ? -9.150 -11.652 5.860 1.00 95.19 90 LEU A O 1
ATOM 736 N N . ALA A 1 91 ? -10.487 -12.443 7.489 1.00 95.25 91 ALA A N 1
ATOM 737 C CA . ALA A 1 91 ? -10.761 -11.136 8.085 1.00 95.25 91 ALA A CA 1
ATOM 738 C C . ALA A 1 91 ? -9.462 -10.429 8.507 1.00 95.25 91 ALA A C 1
ATOM 740 O O . ALA A 1 91 ? -9.279 -9.248 8.228 1.00 95.25 91 ALA A O 1
ATOM 741 N N . HIS A 1 92 ? -8.520 -11.177 9.084 1.00 95.06 92 HIS A N 1
ATOM 742 C CA . HIS A 1 92 ? -7.214 -10.651 9.463 1.00 95.06 92 HIS A CA 1
ATOM 743 C C . HIS A 1 92 ? -6.382 -10.174 8.261 1.00 95.06 92 HIS A C 1
ATOM 745 O O . HIS A 1 92 ? -5.836 -9.070 8.275 1.00 95.06 92 HIS A O 1
ATOM 751 N N . VAL A 1 93 ? -6.303 -10.968 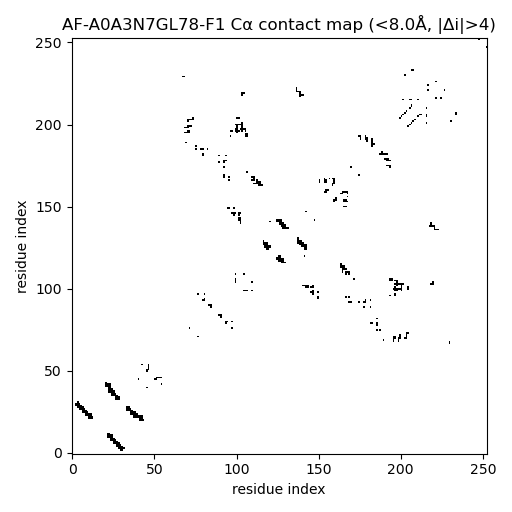7.190 1.00 97.06 93 VAL A N 1
ATOM 752 C CA . VAL A 1 93 ? -5.575 -10.560 5.976 1.00 97.06 93 VAL A CA 1
ATOM 753 C C . VAL A 1 93 ? -6.256 -9.384 5.285 1.00 97.06 93 VAL A C 1
ATOM 755 O O . VAL A 1 93 ? -5.552 -8.474 4.843 1.00 97.06 93 VAL A O 1
ATOM 758 N N . ARG A 1 94 ? -7.598 -9.372 5.235 1.00 97.25 94 ARG A N 1
ATOM 759 C CA . ARG A 1 94 ? -8.392 -8.234 4.758 1.00 97.25 94 ARG A CA 1
ATOM 760 C C . ARG A 1 94 ? -7.989 -6.979 5.519 1.00 97.25 94 ARG A C 1
ATOM 762 O O . ARG A 1 94 ? -7.634 -5.998 4.883 1.00 97.25 94 ARG A O 1
ATOM 769 N N . ASP A 1 95 ? -7.999 -7.008 6.847 1.00 97.31 95 ASP A N 1
ATOM 770 C CA . ASP A 1 95 ? -7.719 -5.823 7.658 1.00 97.31 95 ASP A CA 1
ATOM 771 C C . ASP A 1 95 ? -6.317 -5.262 7.383 1.00 97.31 95 ASP A C 1
ATOM 773 O O . ASP A 1 95 ? -6.166 -4.076 7.109 1.00 97.31 95 ASP A O 1
ATOM 777 N N . ILE A 1 96 ? -5.282 -6.105 7.345 1.00 97.62 96 ILE A N 1
ATOM 778 C CA . ILE A 1 96 ? -3.922 -5.633 7.034 1.00 97.62 96 ILE A CA 1
ATOM 779 C C . ILE A 1 96 ? -3.836 -5.073 5.604 1.00 97.62 96 ILE A C 1
ATOM 781 O O . ILE A 1 96 ? -3.170 -4.067 5.363 1.00 97.62 96 ILE A O 1
ATOM 785 N N . PHE A 1 97 ? -4.498 -5.712 4.640 1.00 98.19 97 PHE A N 1
ATOM 786 C CA . PHE A 1 97 ? -4.513 -5.240 3.258 1.00 98.19 97 PHE A CA 1
ATOM 787 C C . PHE A 1 97 ? -5.245 -3.901 3.110 1.00 98.19 97 PHE A C 1
ATOM 789 O O . PHE A 1 97 ? -4.733 -2.993 2.456 1.00 98.19 97 PHE A O 1
ATOM 796 N N . ILE A 1 98 ? -6.402 -3.750 3.757 1.00 98.19 98 ILE A N 1
ATOM 797 C CA . ILE A 1 98 ? -7.165 -2.501 3.807 1.00 98.19 98 ILE A CA 1
ATOM 798 C C . ILE A 1 98 ? -6.342 -1.411 4.494 1.00 98.19 98 ILE A C 1
ATOM 800 O O . ILE A 1 98 ? -6.248 -0.305 3.971 1.00 98.19 98 ILE A O 1
ATOM 804 N N . PHE A 1 99 ? -5.660 -1.720 5.597 1.00 98.12 99 PHE A N 1
ATOM 805 C CA . PHE A 1 99 ? -4.734 -0.787 6.232 1.00 98.12 99 PHE A CA 1
ATOM 806 C C . PHE A 1 99 ? -3.675 -0.272 5.244 1.00 98.12 99 PHE A C 1
ATOM 808 O O . PHE A 1 99 ? -3.454 0.936 5.145 1.00 98.12 99 PHE A O 1
ATOM 815 N N . SER A 1 100 ? -3.071 -1.155 4.443 1.00 96.88 100 SER A N 1
ATOM 816 C CA . SER A 1 100 ? -2.158 -0.744 3.369 1.00 96.88 100 SER A CA 1
ATOM 817 C C . SER A 1 100 ? -2.843 0.070 2.266 1.00 96.88 100 SER A C 1
ATOM 819 O O . SER A 1 100 ? -2.212 0.972 1.719 1.00 96.88 100 SER A O 1
ATOM 821 N N . CYS A 1 101 ? -4.116 -0.188 1.949 1.00 97.31 101 CYS A N 1
ATOM 822 C CA . CYS A 1 101 ? -4.879 0.612 0.982 1.00 97.31 101 CYS A CA 1
ATOM 823 C C . CYS A 1 101 ? -5.120 2.046 1.471 1.00 97.31 101 CYS A C 1
ATOM 825 O O . CYS A 1 101 ? -5.220 2.942 0.646 1.00 97.31 101 CYS A O 1
ATOM 827 N N . TYR A 1 102 ? -5.168 2.276 2.787 1.00 97.06 102 TYR A N 1
ATOM 828 C CA . TYR A 1 102 ? -5.367 3.603 3.388 1.00 97.06 102 TYR A CA 1
ATOM 829 C C . TYR A 1 102 ? -4.080 4.277 3.882 1.00 97.06 102 TYR A C 1
ATOM 831 O O . TYR A 1 102 ? -4.138 5.391 4.393 1.00 97.06 102 TYR A O 1
ATOM 839 N N . THR A 1 103 ? -2.921 3.630 3.738 1.00 94.38 103 THR A N 1
ATOM 840 C CA . THR A 1 103 ? -1.621 4.193 4.154 1.00 94.38 103 THR A CA 1
ATOM 841 C C . THR A 1 103 ? -0.572 4.191 3.045 1.00 94.38 103 THR A C 1
ATOM 843 O O . THR A 1 103 ? 0.427 4.892 3.141 1.00 94.38 103 THR A O 1
ATOM 846 N N . GLY A 1 104 ? -0.742 3.389 1.991 1.00 91.44 104 GLY A N 1
ATOM 847 C CA . GLY A 1 104 ? 0.235 3.276 0.904 1.00 91.44 104 GLY A CA 1
ATOM 848 C C . GLY A 1 104 ? 1.526 2.538 1.280 1.00 91.44 104 GLY A C 1
ATOM 849 O O . GLY A 1 104 ? 2.449 2.441 0.462 1.00 91.44 104 GLY A O 1
ATOM 850 N N . LEU A 1 105 ? 1.610 1.993 2.496 1.00 91.38 105 LEU A N 1
ATOM 851 C CA . LEU A 1 105 ? 2.774 1.252 2.969 1.00 91.38 105 LEU A CA 1
ATOM 852 C C . LEU A 1 105 ? 2.928 -0.079 2.227 1.00 91.38 105 LEU A C 1
ATOM 854 O O . LEU A 1 105 ? 1.956 -0.801 1.981 1.00 91.38 105 LEU A O 1
ATOM 858 N N . SER A 1 106 ? 4.171 -0.423 1.883 1.00 90.69 106 SER A N 1
ATOM 859 C CA . SER A 1 106 ? 4.472 -1.715 1.267 1.00 90.69 106 SER A CA 1
ATOM 860 C C . SER A 1 106 ? 4.355 -2.854 2.286 1.00 90.69 106 SER A C 1
ATOM 862 O O . SER A 1 106 ? 4.381 -2.628 3.495 1.00 90.69 106 SER A O 1
ATOM 864 N N . TYR A 1 107 ? 4.299 -4.105 1.812 1.00 93.31 107 TYR A N 1
ATOM 865 C CA . TYR A 1 107 ? 4.343 -5.275 2.701 1.00 93.31 107 TYR A CA 1
ATOM 866 C C . TYR A 1 107 ? 5.537 -5.214 3.666 1.00 93.31 107 TYR A C 1
ATOM 868 O O . TYR A 1 107 ? 5.392 -5.519 4.847 1.00 93.31 107 TYR A O 1
ATOM 876 N N . ALA A 1 108 ? 6.71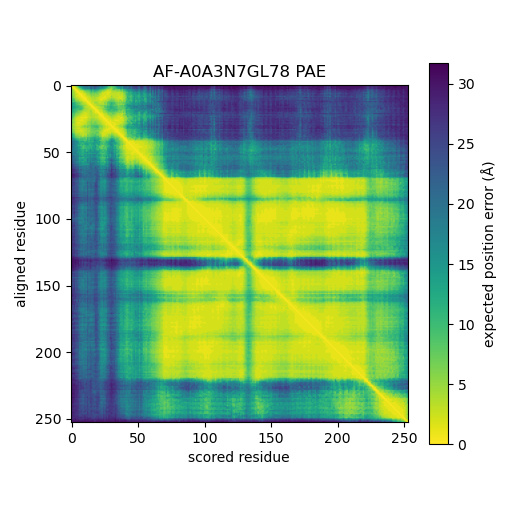4 -4.823 3.164 1.00 90.31 108 ALA A N 1
ATOM 877 C CA . ALA A 1 108 ? 7.931 -4.771 3.966 1.00 90.31 108 ALA A CA 1
ATOM 878 C C . ALA A 1 108 ? 7.836 -3.714 5.074 1.00 90.31 108 ALA A C 1
ATOM 880 O O . ALA A 1 108 ? 8.295 -3.971 6.187 1.00 90.31 108 ALA A O 1
ATOM 881 N N . ASP A 1 109 ? 7.203 -2.577 4.780 1.00 90.38 109 ASP A N 1
ATOM 882 C CA . ASP A 1 109 ? 7.045 -1.478 5.732 1.00 90.38 109 ASP A CA 1
ATOM 883 C C . ASP A 1 109 ? 5.997 -1.824 6.788 1.00 90.38 109 ASP A C 1
ATOM 885 O O . ASP A 1 109 ? 6.285 -1.740 7.978 1.00 90.38 109 ASP A O 1
ATOM 889 N N . VAL A 1 110 ? 4.819 -2.323 6.386 1.00 93.00 110 VAL A N 1
ATOM 890 C CA . VAL A 1 110 ? 3.772 -2.733 7.343 1.00 93.00 110 VAL A CA 1
ATOM 891 C C . VAL A 1 110 ? 4.254 -3.873 8.237 1.00 93.00 110 VAL A C 1
ATOM 893 O O . VAL A 1 110 ? 3.975 -3.882 9.431 1.00 93.00 110 VAL A O 1
ATOM 896 N N . LYS A 1 111 ? 5.046 -4.811 7.702 1.00 93.75 111 LYS A N 1
ATOM 897 C CA . LYS A 1 111 ? 5.629 -5.907 8.489 1.00 93.75 111 LYS A CA 1
ATOM 898 C C . LYS A 1 111 ? 6.588 -5.421 9.584 1.00 93.75 111 LYS A C 1
ATOM 900 O O . LYS A 1 111 ? 6.750 -6.119 10.583 1.00 93.75 111 LYS A O 1
ATOM 905 N N . LYS A 1 112 ? 7.243 -4.274 9.383 1.00 91.19 112 LYS A N 1
ATOM 906 C CA . LYS A 1 112 ? 8.198 -3.663 10.323 1.00 91.19 112 LYS A CA 1
ATOM 907 C C . LYS A 1 112 ? 7.598 -2.505 11.125 1.00 91.19 112 LYS A C 1
ATOM 909 O O . LYS A 1 112 ? 8.286 -1.952 11.978 1.00 91.19 112 LYS A O 1
ATOM 914 N N . LEU A 1 113 ? 6.347 -2.137 10.855 1.00 91.75 113 LEU A N 1
ATOM 915 C CA . LEU A 1 113 ? 5.685 -1.001 11.476 1.00 91.75 113 LEU A CA 1
ATOM 916 C C . LEU A 1 113 ? 5.547 -1.236 12.982 1.00 91.75 113 LEU A C 1
ATOM 918 O O . LEU A 1 113 ? 4.932 -2.213 13.415 1.00 91.75 113 LEU A O 1
ATOM 922 N N . ARG A 1 114 ? 6.117 -0.331 13.777 1.00 91.81 114 ARG A N 1
ATOM 923 C CA . ARG A 1 114 ? 6.025 -0.346 15.239 1.00 91.81 114 ARG A CA 1
ATOM 924 C C . ARG A 1 114 ? 4.933 0.597 15.719 1.00 91.81 114 ARG A C 1
ATOM 926 O O . ARG A 1 114 ? 4.729 1.652 15.129 1.00 91.81 114 ARG A O 1
ATOM 933 N N . SER A 1 115 ? 4.280 0.264 16.827 1.00 90.94 115 SER A N 1
ATOM 934 C CA . SER A 1 115 ? 3.277 1.160 17.421 1.00 90.94 115 SER A CA 1
ATOM 935 C C . SER A 1 115 ? 3.895 2.485 17.882 1.00 90.94 115 SER A C 1
ATOM 937 O O . SER A 1 115 ? 3.254 3.523 17.807 1.00 90.94 115 SER A O 1
ATOM 939 N N . SER A 1 116 ? 5.177 2.471 18.269 1.00 90.56 116 SER A N 1
ATOM 940 C CA . SER A 1 116 ? 5.924 3.649 18.731 1.00 90.56 116 SER A CA 1
ATOM 941 C C . SER A 1 116 ? 6.115 4.738 17.674 1.00 90.56 116 SER A C 1
ATOM 943 O O . SER A 1 116 ? 6.397 5.877 18.027 1.00 90.56 116 SER A O 1
ATOM 945 N N . VAL A 1 117 ? 6.006 4.399 16.385 1.00 90.44 117 VAL A N 1
ATOM 946 C CA . VAL A 1 117 ? 6.143 5.376 15.296 1.00 90.44 117 VAL A CA 1
ATOM 947 C C . VAL A 1 117 ? 4.808 5.993 14.874 1.00 90.44 117 VAL A C 1
ATOM 949 O O . VAL A 1 117 ? 4.770 6.829 13.971 1.00 90.44 117 VAL A O 1
ATOM 952 N N . ILE A 1 118 ? 3.711 5.580 15.513 1.00 92.56 118 ILE A N 1
ATOM 953 C CA . ILE A 1 118 ? 2.392 6.179 15.336 1.00 92.56 118 ILE A CA 1
ATOM 954 C C . ILE A 1 118 ? 2.234 7.247 16.416 1.00 92.56 118 ILE A C 1
ATOM 956 O O . ILE A 1 118 ? 2.030 6.935 17.587 1.00 92.56 118 ILE A O 1
ATOM 960 N N . ALA A 1 119 ? 2.357 8.511 16.028 1.00 91.69 119 ALA A N 1
ATOM 961 C CA . ALA A 1 119 ? 2.380 9.636 16.958 1.00 91.69 119 ALA A CA 1
ATOM 962 C C . ALA A 1 119 ? 1.575 10.822 16.422 1.00 91.69 119 ALA A C 1
ATOM 964 O O . ALA A 1 119 ? 1.135 10.821 15.271 1.00 91.69 119 ALA A O 1
ATOM 965 N N . LYS A 1 120 ? 1.361 11.838 17.265 1.00 92.94 120 LYS A N 1
ATOM 966 C CA . LYS A 1 120 ? 0.690 13.066 16.833 1.00 92.94 120 LYS A CA 1
ATOM 967 C C . LYS A 1 120 ? 1.566 13.832 15.837 1.00 92.94 120 LYS A C 1
ATOM 969 O O . LYS A 1 120 ? 2.737 14.078 16.110 1.00 92.94 120 LYS A O 1
ATOM 974 N N . GLY A 1 121 ? 0.993 14.186 14.691 1.00 89.00 121 GLY A N 1
ATOM 975 C CA . GLY A 1 121 ? 1.610 15.050 13.692 1.00 89.00 121 GLY A CA 1
ATOM 976 C C . GLY A 1 121 ? 1.384 16.534 13.982 1.00 89.00 121 GLY A C 1
ATOM 977 O O . GLY A 1 121 ? 0.872 16.917 15.034 1.00 89.00 121 GLY A O 1
ATOM 978 N N . VAL A 1 122 ? 1.744 17.372 13.008 1.00 87.06 122 VAL A N 1
ATOM 979 C CA . VAL A 1 122 ? 1.673 18.845 13.104 1.00 87.06 122 VAL A CA 1
ATOM 980 C C . VAL A 1 122 ? 0.251 19.388 13.267 1.00 87.06 122 VAL A C 1
ATOM 982 O O . VAL A 1 122 ? 0.066 20.493 13.757 1.00 87.06 122 VAL A O 1
ATOM 985 N N . ASP A 1 123 ? -0.753 18.608 12.875 1.00 89.12 123 ASP A N 1
ATOM 986 C CA . ASP A 1 123 ? -2.178 18.928 12.978 1.00 89.12 123 ASP A CA 1
ATOM 987 C C . ASP A 1 123 ? -2.834 18.329 14.238 1.00 89.12 123 ASP A C 1
ATOM 989 O O . ASP A 1 123 ? -4.057 18.343 14.374 1.00 89.12 123 ASP A O 1
ATOM 993 N N . GLY A 1 124 ? -2.040 17.739 15.140 1.00 87.69 124 GLY A N 1
ATOM 994 C CA . GLY A 1 124 ? -2.517 17.072 16.351 1.00 87.69 124 GLY A CA 1
ATOM 995 C C . GLY A 1 124 ? -3.197 15.716 16.119 1.00 87.69 124 GLY A C 1
ATOM 996 O O . GLY A 1 124 ? -3.578 15.062 17.096 1.00 87.69 124 GLY A O 1
ATOM 997 N N . LYS A 1 125 ? -3.331 15.260 14.864 1.00 92.12 125 LYS A N 1
ATOM 998 C CA . LYS A 1 125 ? -3.889 13.943 14.509 1.00 92.12 125 LYS A CA 1
ATOM 999 C C . LYS A 1 125 ? -2.799 12.878 14.517 1.00 92.12 125 LYS A C 1
ATOM 1001 O O . LYS A 1 125 ? -1.621 13.199 14.591 1.00 92.12 125 LYS A O 1
ATOM 1006 N N . LEU A 1 126 ? -3.173 11.601 14.452 1.00 92.94 126 LEU A N 1
ATOM 1007 C CA . LEU A 1 126 ? -2.204 10.501 14.389 1.00 92.94 126 LEU A CA 1
ATOM 1008 C C . LEU A 1 126 ? -1.596 10.374 12.992 1.00 92.94 126 LEU A C 1
ATOM 1010 O O . LEU A 1 126 ? -2.303 10.451 11.991 1.00 92.94 126 LEU A O 1
ATOM 1014 N N . TRP A 1 127 ? -0.287 10.166 12.939 1.00 94.38 127 TRP A N 1
ATOM 1015 C CA . TRP A 1 127 ? 0.502 9.976 11.727 1.00 94.38 127 TRP A CA 1
ATOM 1016 C C . TRP A 1 127 ? 1.420 8.774 11.906 1.00 94.38 127 TRP A C 1
ATOM 1018 O O . TRP A 1 127 ? 1.853 8.473 13.016 1.00 94.38 127 TRP A O 1
ATOM 1028 N N . ILE A 1 128 ? 1.754 8.117 10.800 1.00 92.69 128 ILE A N 1
ATOM 1029 C CA . ILE A 1 128 ? 2.847 7.150 10.741 1.00 92.69 128 ILE A CA 1
ATOM 1030 C C . ILE A 1 128 ? 4.116 7.918 10.376 1.00 92.69 128 ILE A C 1
ATOM 1032 O O . ILE A 1 128 ? 4.184 8.504 9.293 1.00 92.69 128 ILE A O 1
ATOM 1036 N N . LEU A 1 129 ? 5.098 7.921 11.277 1.00 87.94 129 LEU A N 1
ATOM 1037 C CA . LEU A 1 129 ? 6.351 8.659 11.130 1.00 87.94 129 LEU A CA 1
ATOM 1038 C C . LEU A 1 129 ? 7.508 7.691 10.857 1.00 87.94 129 LEU A C 1
ATOM 1040 O O . LEU A 1 129 ? 7.898 6.915 11.721 1.00 87.94 129 LEU A O 1
ATOM 1044 N N . SER A 1 130 ? 8.092 7.712 9.663 1.00 74.94 130 SER A N 1
ATOM 1045 C CA . SER A 1 130 ? 9.261 6.870 9.374 1.00 74.94 130 SER A CA 1
ATOM 1046 C C . SER A 1 130 ? 10.562 7.537 9.849 1.00 74.94 130 SER A C 1
ATOM 1048 O O . SER A 1 130 ? 10.873 8.655 9.436 1.00 74.94 130 SER A O 1
ATOM 1050 N N . SER A 1 131 ? 11.348 6.849 10.690 1.00 58.56 131 SER A N 1
ATOM 1051 C CA . SER A 1 131 ? 12.712 7.261 11.053 1.00 58.56 131 SER A CA 1
ATOM 1052 C C . SER A 1 131 ? 13.766 6.657 10.108 1.00 58.56 131 SER A C 1
ATOM 1054 O O . SER A 1 131 ? 13.624 5.538 9.613 1.00 58.56 131 SER A O 1
ATOM 1056 N N . ARG A 1 132 ? 14.824 7.439 9.834 1.00 54.12 132 ARG A N 1
ATOM 1057 C CA . ARG A 1 132 ? 15.974 7.093 8.974 1.00 54.12 132 ARG A CA 1
ATOM 1058 C C . ARG A 1 132 ? 16.559 5.737 9.343 1.00 54.12 132 ARG A C 1
ATOM 1060 O O . ARG A 1 132 ? 16.898 5.544 10.500 1.00 54.12 132 ARG A O 1
ATOM 1067 N N . GLU A 1 133 ? 16.841 4.899 8.344 1.00 44.16 133 GLU A N 1
ATOM 1068 C CA . GLU A 1 133 ? 17.898 3.893 8.523 1.00 44.16 133 GLU A CA 1
ATOM 1069 C C . GLU A 1 133 ? 18.601 3.409 7.247 1.00 44.16 133 GLU A C 1
ATOM 1071 O O . GLU A 1 133 ? 19.711 2.904 7.371 1.00 44.16 133 GLU A O 1
ATOM 1076 N N . LYS A 1 134 ? 18.059 3.571 6.022 1.00 42.72 134 LYS A N 1
ATOM 1077 C CA . LYS A 1 134 ? 18.818 3.183 4.802 1.00 42.72 134 LYS A CA 1
ATOM 1078 C C . LYS A 1 134 ? 18.365 3.744 3.443 1.00 42.72 134 LYS A C 1
ATOM 1080 O O . LYS A 1 134 ? 18.943 3.372 2.428 1.00 42.72 134 LYS A O 1
ATOM 1085 N N . THR A 1 135 ? 17.384 4.646 3.397 1.00 44.25 135 THR A N 1
ATOM 1086 C CA . THR A 1 135 ? 16.930 5.315 2.161 1.00 44.25 135 THR A CA 1
ATOM 1087 C C . THR A 1 135 ? 16.514 6.754 2.475 1.00 44.25 135 THR A C 1
ATOM 1089 O O . THR A 1 135 ? 15.800 6.983 3.446 1.00 44.25 135 THR A O 1
ATOM 1092 N N . GLU A 1 136 ? 16.969 7.716 1.673 1.00 48.59 136 GLU A N 1
ATOM 1093 C CA . GLU A 1 136 ? 16.948 9.176 1.908 1.00 48.59 136 GLU A CA 1
ATOM 1094 C C . GLU A 1 136 ? 15.559 9.851 1.968 1.00 48.59 136 GLU A C 1
ATOM 1096 O O . GLU A 1 136 ? 15.469 11.075 2.016 1.00 48.59 136 GLU A O 1
ATOM 1101 N N . THR A 1 137 ? 14.454 9.103 1.993 1.00 55.94 137 THR A N 1
ATOM 1102 C CA . THR A 1 137 ? 13.096 9.668 1.945 1.00 55.94 137 THR A CA 1
ATOM 1103 C C . THR A 1 137 ? 12.334 9.445 3.245 1.00 55.94 137 THR A C 1
ATOM 1105 O O . THR A 1 137 ? 11.879 8.337 3.527 1.00 55.94 137 THR A O 1
ATOM 1108 N N . VAL A 1 138 ? 12.149 10.522 4.011 1.00 65.62 138 VAL A N 1
ATOM 1109 C CA . VAL A 1 138 ? 11.216 10.572 5.145 1.00 65.62 138 VAL A CA 1
ATOM 1110 C C . VAL A 1 138 ? 9.791 10.442 4.605 1.00 65.62 138 VAL A C 1
ATOM 1112 O O . VAL A 1 138 ? 9.375 11.240 3.765 1.00 65.62 138 VAL A O 1
ATOM 1115 N N . THR A 1 139 ? 9.044 9.445 5.082 1.00 72.69 139 THR A N 1
ATOM 1116 C CA . THR A 1 139 ? 7.621 9.271 4.762 1.00 72.69 139 THR A CA 1
ATOM 1117 C C . THR A 1 139 ? 6.793 9.518 6.013 1.00 72.69 139 THR A C 1
ATOM 1119 O O . THR A 1 139 ? 6.927 8.817 7.014 1.00 72.69 139 THR A O 1
ATOM 1122 N N . ASN A 1 140 ? 5.955 10.550 5.943 1.00 87.06 140 ASN A N 1
ATOM 1123 C CA . ASN A 1 140 ? 5.013 10.919 6.989 1.00 87.06 140 ASN A CA 1
ATOM 1124 C C . ASN A 1 140 ? 3.614 10.795 6.395 1.00 87.06 140 ASN A C 1
ATOM 1126 O O . ASN A 1 140 ? 3.301 11.478 5.418 1.00 87.06 140 ASN A O 1
ATOM 1130 N N . ILE A 1 141 ? 2.805 9.900 6.953 1.00 90.94 141 ILE A N 1
ATOM 1131 C CA . ILE A 1 141 ? 1.497 9.545 6.397 1.00 90.94 141 ILE A CA 1
ATOM 1132 C C . ILE A 1 141 ? 0.431 9.840 7.458 1.00 90.94 141 ILE A C 1
ATOM 1134 O O . ILE A 1 141 ? 0.448 9.186 8.506 1.00 90.94 141 ILE A O 1
ATOM 1138 N N . PRO A 1 142 ? -0.492 10.792 7.224 1.00 92.75 142 PRO A N 1
ATOM 1139 C CA . PRO A 1 142 ? -1.634 11.006 8.105 1.00 92.75 142 PRO A CA 1
ATOM 1140 C C . PRO A 1 142 ? -2.476 9.734 8.211 1.00 92.75 142 PRO A C 1
ATOM 1142 O O . PRO A 1 142 ? -2.803 9.102 7.204 1.00 92.75 142 PRO A O 1
ATOM 1145 N N . LEU A 1 143 ? -2.837 9.345 9.430 1.00 93.50 143 LEU A N 1
ATOM 1146 C CA . LEU A 1 143 ? -3.582 8.119 9.663 1.00 93.50 143 LEU A CA 1
ATOM 1147 C C . LEU A 1 143 ? -5.081 8.358 9.454 1.00 93.50 143 LEU A C 1
ATOM 1149 O O . LEU A 1 143 ? -5.758 8.961 10.287 1.00 93.50 143 LEU A O 1
ATOM 1153 N N . LEU A 1 144 ? -5.605 7.853 8.337 1.00 94.06 144 LEU A N 1
ATOM 1154 C CA . LEU A 1 144 ? -7.028 7.945 8.011 1.00 94.06 144 LEU A CA 1
ATOM 1155 C C . LEU A 1 144 ? -7.895 7.111 8.978 1.00 94.06 144 LEU A C 1
ATOM 1157 O O . LEU A 1 144 ? -7.422 6.100 9.511 1.00 94.06 144 LEU A O 1
ATOM 1161 N N . PRO A 1 145 ? -9.180 7.469 9.183 1.00 95.06 145 PRO A N 1
ATOM 1162 C CA . PRO A 1 145 ? -10.059 6.788 10.140 1.00 95.06 145 PRO A CA 1
ATOM 1163 C C . PRO A 1 145 ? -10.159 5.271 9.934 1.00 95.06 145 PRO A C 1
ATOM 1165 O O . PRO A 1 145 ? -10.177 4.513 10.902 1.00 95.06 145 PRO A O 1
ATOM 1168 N N . GLN A 1 146 ? -10.191 4.814 8.681 1.00 95.50 146 GLN A N 1
ATOM 1169 C CA . GLN A 1 146 ? -10.260 3.399 8.316 1.00 95.50 146 GLN A CA 1
ATOM 1170 C C . GLN A 1 146 ? -9.005 2.645 8.772 1.00 95.50 146 GLN A C 1
ATOM 1172 O O . GLN A 1 146 ? -9.113 1.571 9.360 1.00 95.50 146 GLN A O 1
ATOM 1177 N N . ALA A 1 147 ? -7.822 3.229 8.566 1.00 95.94 147 ALA A N 1
ATOM 1178 C CA . ALA A 1 147 ? -6.560 2.659 9.028 1.00 95.94 147 ALA A CA 1
ATOM 1179 C C . ALA A 1 147 ? -6.454 2.687 10.562 1.00 95.94 147 ALA A C 1
ATOM 1181 O O . ALA A 1 147 ? -6.013 1.708 11.166 1.00 95.94 147 ALA A O 1
ATOM 1182 N N . LYS A 1 148 ? -6.924 3.769 11.201 1.00 95.75 148 LYS A N 1
ATOM 1183 C CA . LYS A 1 148 ? -6.955 3.897 12.664 1.00 95.75 148 LYS A CA 1
ATOM 1184 C C . LYS A 1 148 ? -7.803 2.805 13.318 1.00 95.75 148 LYS A C 1
ATOM 1186 O O . LYS A 1 148 ? -7.313 2.130 14.214 1.00 95.75 148 LYS A O 1
ATOM 1191 N N . LYS A 1 149 ? -9.025 2.568 12.822 1.00 96.25 149 LYS A N 1
ATOM 1192 C CA . LYS A 1 149 ? -9.914 1.502 13.328 1.00 96.25 149 LYS A CA 1
ATOM 1193 C C . LYS A 1 149 ? -9.241 0.126 13.333 1.00 96.25 149 LYS A C 1
ATOM 1195 O O . LYS A 1 149 ? -9.527 -0.696 14.198 1.00 96.25 149 LYS A O 1
ATOM 1200 N N . ILE A 1 150 ? -8.368 -0.130 12.361 1.00 96.69 150 ILE A N 1
ATOM 1201 C CA . ILE A 1 150 ? -7.647 -1.399 12.240 1.00 96.69 150 ILE A CA 1
ATOM 1202 C C . ILE A 1 150 ? -6.509 -1.471 13.258 1.00 96.69 150 ILE A C 1
ATOM 1204 O O . ILE A 1 150 ? -6.387 -2.486 13.932 1.00 96.69 150 ILE A O 1
ATOM 1208 N N . ILE A 1 151 ? -5.724 -0.404 13.429 1.00 94.56 151 ILE A N 1
ATOM 1209 C CA . ILE A 1 151 ? -4.712 -0.347 14.497 1.00 94.56 151 ILE A CA 1
ATOM 1210 C C . ILE A 1 151 ? -5.360 -0.561 15.866 1.00 94.56 151 ILE A C 1
ATOM 1212 O O . ILE A 1 151 ? -4.904 -1.416 16.618 1.00 94.56 151 ILE A O 1
ATOM 1216 N N . ASP A 1 152 ? -6.446 0.160 16.157 1.00 94.31 152 ASP A N 1
ATOM 1217 C CA . ASP A 1 152 ? -7.138 0.069 17.445 1.00 94.31 152 ASP A CA 1
ATOM 1218 C C . ASP A 1 152 ? -7.626 -1.370 17.712 1.00 94.31 152 ASP A C 1
ATOM 1220 O O . ASP A 1 152 ? -7.467 -1.888 18.813 1.00 94.31 152 ASP A O 1
ATOM 1224 N N . ARG A 1 153 ? -8.146 -2.063 16.685 1.00 94.00 153 ARG A N 1
ATOM 1225 C CA . ARG A 1 153 ? -8.595 -3.466 16.776 1.00 94.00 153 ARG A CA 1
ATOM 1226 C C . ARG A 1 153 ? -7.477 -4.438 17.168 1.00 94.00 153 ARG A C 1
ATOM 1228 O O . ARG A 1 153 ? -7.761 -5.462 17.784 1.00 94.00 153 ARG A O 1
ATOM 1235 N N . TYR A 1 154 ? -6.236 -4.162 16.770 1.00 94.50 154 TYR A N 1
ATOM 1236 C CA . TYR A 1 154 ? -5.091 -5.052 16.989 1.00 94.50 154 TYR A CA 1
ATOM 1237 C C . TYR A 1 154 ? -4.148 -4.587 18.103 1.00 94.50 154 TYR A C 1
ATOM 1239 O O . TYR A 1 154 ? -3.118 -5.236 18.304 1.00 94.50 154 TYR A O 1
ATOM 1247 N N . ALA A 1 155 ? -4.485 -3.517 18.830 1.00 88.94 155 ALA A N 1
ATOM 1248 C CA . ALA A 1 155 ? -3.643 -2.945 19.880 1.00 88.94 155 ALA A CA 1
ATOM 1249 C C . ALA A 1 155 ? -3.258 -3.986 20.948 1.00 88.94 155 ALA A C 1
ATOM 1251 O O . ALA A 1 155 ? -2.075 -4.148 21.249 1.00 88.94 155 ALA A O 1
ATOM 1252 N N . ASP A 1 156 ? -4.237 -4.768 21.412 1.00 88.31 156 ASP A N 1
ATOM 1253 C CA . ASP A 1 156 ? -4.055 -5.787 22.455 1.00 88.31 156 ASP A CA 1
ATOM 1254 C C . ASP A 1 156 ? -3.770 -7.192 21.896 1.00 88.31 156 ASP A C 1
ATOM 1256 O O . ASP A 1 156 ? -3.737 -8.184 22.626 1.00 88.31 156 ASP A O 1
ATOM 1260 N N . TYR A 1 157 ? -3.571 -7.323 20.579 1.00 90.44 157 TYR A N 1
ATOM 1261 C CA . TYR A 1 157 ? -3.338 -8.629 19.970 1.00 90.44 157 TYR A CA 1
ATOM 1262 C C . TYR A 1 157 ? -1.965 -9.181 20.414 1.00 90.44 157 TYR A C 1
ATOM 1264 O O . TYR A 1 157 ? -0.969 -8.460 20.307 1.00 90.44 157 TYR A O 1
ATOM 1272 N N . PRO A 1 158 ? -1.836 -10.448 20.867 1.00 87.56 158 PRO A N 1
ATOM 1273 C CA . PRO A 1 158 ? -0.643 -10.878 21.611 1.00 87.56 158 PRO A CA 1
ATOM 1274 C C . PRO A 1 158 ? 0.699 -10.712 20.861 1.00 87.56 158 PRO A C 1
ATOM 1276 O O . PRO A 1 158 ? 1.672 -10.236 21.456 1.00 87.56 158 PRO A O 1
ATOM 1279 N N . PRO A 1 159 ? 0.803 -11.017 19.549 1.00 83.12 159 PRO A N 1
ATOM 1280 C CA . PRO A 1 159 ? 1.973 -10.665 18.740 1.00 83.12 159 PRO A CA 1
ATOM 1281 C C . PRO A 1 159 ? 2.316 -9.170 18.677 1.00 83.12 159 PRO A C 1
ATOM 1283 O O . PRO A 1 159 ? 3.496 -8.846 18.552 1.00 83.12 159 PRO A O 1
ATOM 1286 N N . CYS A 1 160 ? 1.325 -8.276 18.734 1.00 87.31 160 CYS A N 1
ATOM 1287 C CA . CYS A 1 160 ? 1.525 -6.825 18.713 1.00 87.31 160 CYS A CA 1
ATOM 1288 C C . CYS A 1 160 ? 2.087 -6.345 20.052 1.00 87.31 160 CYS A C 1
ATOM 1290 O O . CYS A 1 160 ? 3.144 -5.714 20.074 1.00 87.31 160 CYS A O 1
ATOM 1292 N N . ALA A 1 161 ? 1.453 -6.750 21.157 1.00 82.12 161 ALA A N 1
ATOM 1293 C CA . ALA A 1 161 ? 1.876 -6.398 22.511 1.00 82.12 161 ALA A CA 1
ATOM 1294 C C . ALA A 1 161 ? 3.290 -6.915 22.835 1.00 82.12 161 ALA A C 1
ATOM 1296 O O . ALA A 1 161 ? 4.135 -6.168 23.317 1.00 82.12 161 ALA A O 1
ATOM 1297 N N . SER A 1 162 ? 3.588 -8.176 22.498 1.00 87.00 162 SER A N 1
ATOM 1298 C CA . SER A 1 162 ? 4.887 -8.797 22.814 1.00 87.00 162 SER A CA 1
ATOM 1299 C C . SER A 1 162 ? 6.057 -8.296 21.960 1.00 87.00 162 SER A C 1
ATOM 1301 O O . SER A 1 162 ? 7.191 -8.271 22.432 1.00 87.00 162 SER A O 1
ATOM 1303 N N . LYS A 1 163 ? 5.823 -7.916 20.695 1.00 88.38 163 LYS A N 1
ATOM 1304 C CA . LYS A 1 163 ? 6.896 -7.517 19.755 1.00 88.38 163 LYS A CA 1
ATOM 1305 C C . LYS A 1 163 ? 6.959 -6.008 19.502 1.00 88.38 163 LYS A C 1
ATOM 1307 O O . LYS A 1 163 ? 7.879 -5.541 18.823 1.00 88.38 163 LYS A O 1
ATOM 1312 N N . GLY A 1 164 ? 5.986 -5.251 20.013 1.00 89.00 164 GLY A N 1
ATOM 1313 C CA . GLY A 1 164 ? 5.833 -3.814 19.778 1.00 89.00 164 GLY A CA 1
ATOM 1314 C C . GLY A 1 164 ? 5.536 -3.461 18.317 1.00 89.00 164 GLY A C 1
ATOM 1315 O O . GLY A 1 164 ? 5.880 -2.365 17.868 1.00 89.00 164 GLY A O 1
ATOM 1316 N N . VAL A 1 165 ? 4.973 -4.401 17.551 1.00 92.69 165 VAL A N 1
ATOM 1317 C CA . VAL A 1 165 ? 4.544 -4.170 16.163 1.00 92.69 165 VAL A CA 1
ATOM 1318 C C . VAL A 1 165 ? 3.114 -3.645 16.144 1.00 92.69 165 VAL A C 1
ATOM 1320 O O . VAL A 1 165 ? 2.303 -4.048 16.970 1.00 92.69 165 VAL A O 1
ATOM 1323 N N . ALA A 1 166 ? 2.796 -2.777 15.186 1.00 93.12 166 ALA A N 1
ATOM 1324 C CA . ALA A 1 166 ? 1.466 -2.183 15.073 1.00 93.12 166 ALA A CA 1
ATOM 1325 C C . ALA A 1 166 ? 0.412 -3.177 14.564 1.00 93.12 166 ALA A C 1
ATOM 1327 O O . ALA A 1 166 ? -0.766 -3.025 14.869 1.00 93.12 166 ALA A O 1
ATOM 1328 N N . LEU A 1 167 ? 0.821 -4.173 13.763 1.00 95.38 167 LEU A N 1
ATOM 1329 C CA . LEU A 1 167 ? -0.087 -5.146 13.154 1.00 95.38 167 LEU A CA 1
ATOM 1330 C C . LEU A 1 167 ? 0.508 -6.567 13.115 1.00 95.38 167 LEU A C 1
ATOM 1332 O O . LEU A 1 167 ? 1.716 -6.725 12.894 1.00 95.38 167 LEU A O 1
ATOM 1336 N N . PRO A 1 168 ? -0.317 -7.628 13.213 1.00 94.62 168 PRO A N 1
ATOM 1337 C CA . PRO A 1 168 ? 0.142 -9.016 13.242 1.00 94.62 168 PRO A CA 1
ATOM 1338 C C . PRO A 1 168 ? 0.344 -9.612 11.836 1.00 94.62 168 PRO A C 1
ATOM 1340 O O . PRO A 1 168 ? -0.191 -10.659 11.479 1.00 94.62 168 PRO A O 1
ATOM 1343 N N . VAL A 1 169 ? 1.163 -8.962 11.008 1.00 95.94 169 VAL A N 1
ATOM 1344 C CA . VAL A 1 169 ? 1.340 -9.330 9.592 1.00 95.94 169 VAL A CA 1
ATOM 1345 C C . VAL A 1 169 ? 1.864 -10.765 9.425 1.00 95.94 169 VAL A C 1
ATOM 1347 O O . VAL A 1 169 ? 2.856 -11.141 10.054 1.00 95.94 169 VAL A O 1
ATOM 1350 N N . LEU A 1 170 ? 1.261 -11.568 8.539 1.00 95.19 170 LEU A N 1
ATOM 1351 C CA . LEU A 1 170 ? 1.735 -12.924 8.205 1.00 95.19 170 LEU A CA 1
ATOM 1352 C C . LEU A 1 170 ? 2.956 -12.892 7.261 1.00 95.19 170 LEU A C 1
ATOM 1354 O O . LEU A 1 170 ? 3.557 -11.843 7.039 1.00 95.19 170 LEU A O 1
ATOM 1358 N N . SER A 1 171 ? 3.385 -14.044 6.732 1.00 96.00 171 SER A N 1
ATOM 1359 C CA . SER A 1 171 ? 4.408 -14.076 5.677 1.00 96.00 171 SER A CA 1
ATOM 1360 C C . SER A 1 171 ? 3.838 -13.566 4.351 1.00 96.00 171 SER A C 1
ATOM 1362 O O . SER A 1 171 ? 2.663 -13.777 4.059 1.00 96.00 171 SER A O 1
ATOM 1364 N N . ASN A 1 172 ? 4.673 -12.952 3.507 1.00 95.88 172 ASN A N 1
ATOM 1365 C CA . ASN A 1 172 ? 4.238 -12.383 2.225 1.00 95.88 172 ASN A CA 1
ATOM 1366 C C . ASN A 1 172 ? 3.512 -13.416 1.348 1.00 95.88 172 ASN A C 1
ATOM 1368 O O . ASN A 1 172 ? 2.505 -13.115 0.715 1.00 95.88 172 ASN A O 1
ATOM 1372 N N . GLN A 1 173 ? 4.000 -14.659 1.343 1.00 95.94 173 GLN A N 1
ATOM 1373 C CA . GLN A 1 173 ? 3.369 -15.760 0.614 1.00 95.94 173 GLN A CA 1
ATOM 1374 C C . GLN A 1 173 ? 1.957 -16.054 1.137 1.00 95.94 173 GLN A C 1
ATOM 1376 O O . GLN A 1 173 ? 1.023 -16.104 0.341 1.00 95.94 173 GLN A O 1
ATOM 1381 N N . LYS A 1 174 ? 1.778 -16.174 2.464 1.00 96.00 174 LYS A N 1
ATOM 1382 C CA . LYS A 1 174 ? 0.456 -16.401 3.071 1.00 96.00 174 LYS A CA 1
ATOM 1383 C C . LYS A 1 174 ? -0.486 -15.225 2.828 1.00 96.00 174 LYS A C 1
ATOM 1385 O O . LYS A 1 174 ? -1.630 -15.450 2.453 1.00 96.00 174 LYS A O 1
ATOM 1390 N N . MET A 1 175 ? 0.010 -13.992 2.961 1.00 97.50 175 MET A N 1
ATOM 1391 C CA . MET A 1 175 ? -0.766 -12.787 2.655 1.00 97.50 175 MET A CA 1
ATOM 1392 C C . MET A 1 175 ? -1.311 -12.837 1.223 1.00 97.50 175 MET A C 1
ATOM 1394 O O . MET A 1 175 ? -2.514 -12.733 1.028 1.00 97.50 175 MET A O 1
ATOM 1398 N N . ASN A 1 176 ? -0.457 -13.069 0.219 1.00 96.56 176 ASN A N 1
ATOM 1399 C CA . ASN A 1 176 ? -0.902 -13.108 -1.179 1.00 96.56 176 ASN A CA 1
ATOM 1400 C C . ASN A 1 176 ? -1.772 -14.330 -1.509 1.00 96.56 176 ASN A C 1
ATOM 1402 O O . ASN A 1 176 ? -2.640 -14.226 -2.366 1.00 96.56 176 ASN A O 1
ATOM 1406 N N . SER A 1 177 ? -1.571 -15.474 -0.847 1.00 96.56 177 SER A N 1
ATOM 1407 C CA . SER A 1 177 ? -2.444 -16.641 -1.028 1.00 96.56 177 SER A CA 1
ATOM 1408 C C . SER A 1 177 ? -3.867 -16.344 -0.563 1.00 96.56 177 SER A C 1
ATOM 1410 O O . SER A 1 177 ? -4.815 -16.595 -1.296 1.00 96.56 177 SER A O 1
ATOM 1412 N N . TYR A 1 178 ? -4.017 -15.768 0.630 1.00 96.88 178 TYR A N 1
ATOM 1413 C CA . TYR A 1 178 ? -5.328 -15.430 1.182 1.00 96.88 178 TYR A CA 1
ATOM 1414 C C . TYR A 1 178 ? -5.976 -14.236 0.480 1.00 96.88 178 TYR A C 1
ATOM 1416 O O . TYR A 1 178 ? -7.196 -14.175 0.399 1.00 96.88 178 TYR A O 1
ATOM 1424 N N . LEU A 1 179 ? -5.188 -13.320 -0.091 1.00 97.00 179 LEU A N 1
ATOM 1425 C CA . LEU A 1 179 ? -5.729 -12.247 -0.927 1.00 97.00 179 LEU A CA 1
ATOM 1426 C C . LEU A 1 179 ? -6.426 -12.762 -2.189 1.00 97.00 179 LEU A C 1
ATOM 1428 O O . LEU A 1 179 ? -7.385 -12.137 -2.623 1.00 97.00 179 LEU A O 1
ATOM 1432 N N . LYS A 1 180 ? -5.991 -13.893 -2.757 1.00 95.88 180 LYS A N 1
ATOM 1433 C CA . LYS A 1 180 ? -6.701 -14.519 -3.884 1.00 95.88 180 LYS A CA 1
ATOM 1434 C C . LYS A 1 180 ? -8.076 -15.029 -3.453 1.00 95.88 180 LYS A C 1
ATOM 1436 O O . LYS A 1 180 ? -9.067 -14.673 -4.066 1.00 95.88 180 LYS A O 1
ATOM 1441 N N . GLU A 1 181 ? -8.133 -15.741 -2.329 1.00 95.44 181 GLU A N 1
ATOM 1442 C CA . GLU A 1 181 ? -9.391 -16.227 -1.742 1.00 95.44 181 GLU A CA 1
ATOM 1443 C C . GLU A 1 181 ? -10.339 -15.060 -1.394 1.00 95.44 181 GLU A C 1
ATOM 1445 O O . GLU A 1 181 ? -11.532 -15.107 -1.679 1.00 95.44 181 GLU A O 1
ATOM 1450 N N . ILE A 1 182 ? -9.805 -13.962 -0.847 1.00 96.38 182 ILE A N 1
ATOM 1451 C CA . ILE A 1 182 ? -10.558 -12.722 -0.598 1.00 96.38 182 ILE A CA 1
ATOM 1452 C C . ILE A 1 182 ? -11.099 -12.114 -1.898 1.00 96.38 182 ILE A C 1
ATOM 1454 O O . ILE A 1 182 ? -12.239 -11.644 -1.905 1.00 96.38 182 ILE A O 1
ATOM 1458 N N . ALA A 1 183 ? -10.307 -12.112 -2.976 1.00 95.56 183 ALA A N 1
ATOM 1459 C CA . ALA A 1 183 ? -10.724 -11.602 -4.280 1.00 95.56 183 ALA A CA 1
ATOM 1460 C C . ALA A 1 183 ? -11.934 -12.384 -4.802 1.00 95.56 183 ALA A C 1
ATOM 1462 O O . ALA A 1 183 ? -12.965 -11.781 -5.105 1.00 95.56 183 ALA A O 1
ATOM 1463 N N . ASP A 1 184 ? -11.831 -13.714 -4.803 1.00 94.44 184 ASP A N 1
ATOM 1464 C CA . ASP A 1 184 ? -12.877 -14.618 -5.281 1.00 94.44 184 ASP A CA 1
ATOM 1465 C C . ASP A 1 184 ? -14.172 -14.423 -4.478 1.00 94.44 184 ASP A C 1
ATOM 1467 O O . ASP A 1 184 ? -15.245 -14.201 -5.038 1.00 94.44 184 ASP A O 1
ATOM 1471 N N . LEU A 1 185 ? -14.066 -14.390 -3.144 1.00 94.75 185 LEU A N 1
ATOM 1472 C CA . LEU A 1 185 ? -15.214 -14.199 -2.252 1.00 94.75 185 LEU A CA 1
ATOM 1473 C C . LEU A 1 185 ? -15.844 -12.802 -2.348 1.00 94.75 185 LEU A C 1
ATOM 1475 O O . LEU A 1 185 ? -17.012 -12.636 -1.984 1.00 94.75 185 LEU A O 1
ATOM 1479 N N . SER A 1 186 ? -15.091 -11.799 -2.802 1.00 94.88 186 SER A N 1
ATOM 1480 C CA . SER A 1 186 ? -15.559 -10.413 -2.953 1.00 94.88 186 SER A CA 1
ATOM 1481 C C . SER A 1 186 ? -15.999 -10.087 -4.389 1.00 94.88 186 SER A C 1
ATOM 1483 O O . SER A 1 186 ? -16.394 -8.952 -4.668 1.00 94.88 186 SER A O 1
ATOM 1485 N N . GLY A 1 187 ? -15.959 -11.064 -5.304 1.00 93.88 187 GLY A N 1
ATOM 1486 C CA . GLY A 1 187 ? -16.322 -10.876 -6.711 1.00 93.88 187 GLY A CA 1
ATOM 1487 C C . GLY A 1 187 ? -15.351 -9.957 -7.458 1.00 93.88 187 GLY A C 1
ATOM 1488 O O . GLY A 1 187 ? -15.775 -9.137 -8.274 1.00 93.88 187 GLY A O 1
ATOM 1489 N N . ILE A 1 188 ? -14.061 -10.034 -7.128 1.00 94.38 188 ILE A N 1
ATOM 1490 C CA . ILE A 1 188 ? -12.998 -9.231 -7.735 1.00 94.38 188 ILE A CA 1
ATOM 1491 C C . ILE A 1 188 ? -12.291 -10.080 -8.785 1.00 94.38 188 ILE A C 1
ATOM 1493 O O . ILE A 1 188 ? -11.588 -11.031 -8.464 1.00 94.38 188 ILE A O 1
ATOM 1497 N N . THR A 1 189 ? -12.441 -9.709 -10.055 1.00 91.56 189 THR A N 1
ATOM 1498 C CA . THR A 1 189 ? -11.833 -10.436 -11.185 1.00 91.56 189 THR A CA 1
ATOM 1499 C C . THR A 1 189 ? -10.335 -10.162 -11.334 1.00 91.56 189 THR A C 1
ATOM 1501 O O . THR A 1 189 ? -9.610 -10.910 -11.992 1.00 91.56 189 THR A O 1
ATOM 1504 N N . LYS A 1 190 ? -9.842 -9.081 -10.719 1.00 90.62 190 LYS A N 1
ATOM 1505 C CA . LYS A 1 190 ? -8.427 -8.704 -10.724 1.00 90.62 190 LYS A CA 1
ATOM 1506 C C . LYS A 1 190 ? -7.627 -9.619 -9.797 1.00 90.62 190 LYS A C 1
ATOM 1508 O O . LYS A 1 190 ? -8.027 -9.893 -8.670 1.00 90.62 190 LYS A O 1
ATOM 1513 N N . THR A 1 191 ? -6.421 -10.004 -10.212 1.00 90.06 191 THR A N 1
ATOM 1514 C CA . THR A 1 191 ? -5.499 -10.737 -9.332 1.00 90.06 191 THR A CA 1
ATOM 1515 C C . THR A 1 191 ? -4.995 -9.836 -8.203 1.00 90.06 191 THR A C 1
ATOM 1517 O O . THR A 1 191 ? -4.059 -9.056 -8.398 1.00 90.06 191 THR A O 1
ATOM 1520 N N . LEU A 1 192 ? -5.577 -9.966 -7.009 1.00 92.75 192 LEU A N 1
ATOM 1521 C CA . LEU A 1 192 ? -5.123 -9.238 -5.827 1.00 92.75 192 LEU A CA 1
ATOM 1522 C C . LEU A 1 192 ? -3.706 -9.665 -5.425 1.00 92.75 192 LEU A C 1
ATOM 1524 O O . LEU A 1 192 ? -3.407 -10.838 -5.206 1.00 92.75 192 LEU A O 1
ATOM 1528 N N . THR A 1 193 ? -2.830 -8.674 -5.287 1.00 93.94 193 THR A N 1
ATOM 1529 C CA . THR A 1 193 ? -1.507 -8.826 -4.673 1.00 93.94 193 THR A CA 1
ATOM 1530 C C . THR A 1 193 ? -1.326 -7.739 -3.631 1.00 93.94 193 THR A C 1
ATOM 1532 O O . THR A 1 193 ? -1.913 -6.664 -3.748 1.00 93.94 193 THR A O 1
ATOM 1535 N N . PHE A 1 194 ? -0.475 -7.963 -2.634 1.00 95.19 194 PHE A N 1
ATOM 1536 C CA . PHE A 1 194 ? -0.290 -6.978 -1.567 1.00 95.19 194 PHE A CA 1
ATOM 1537 C C . PHE A 1 194 ? 0.201 -5.616 -2.097 1.00 95.19 194 PHE A C 1
ATOM 1539 O O . PHE A 1 194 ? -0.173 -4.569 -1.579 1.00 95.19 194 PHE A O 1
ATOM 1546 N N . HIS A 1 195 ? 0.992 -5.601 -3.177 1.00 90.88 195 HIS A N 1
ATOM 1547 C CA . HIS A 1 195 ? 1.468 -4.353 -3.786 1.00 90.88 195 HIS A CA 1
ATOM 1548 C C . HIS A 1 195 ? 0.339 -3.516 -4.415 1.00 90.88 195 HIS A C 1
ATOM 1550 O O . HIS A 1 195 ? 0.470 -2.299 -4.531 1.00 90.88 195 HIS A O 1
ATOM 1556 N N . MET A 1 196 ? -0.791 -4.140 -4.760 1.00 92.44 196 MET A N 1
ATOM 1557 C CA . MET A 1 196 ? -1.978 -3.447 -5.264 1.00 92.44 196 MET A CA 1
ATOM 1558 C C . MET A 1 196 ? -2.564 -2.472 -4.239 1.00 92.44 196 MET A C 1
ATOM 1560 O O . MET A 1 196 ? -3.140 -1.460 -4.631 1.00 92.44 196 MET A O 1
ATOM 1564 N N . ALA A 1 197 ? -2.366 -2.724 -2.941 1.00 94.75 197 ALA A N 1
ATOM 1565 C CA . ALA A 1 197 ? -2.815 -1.825 -1.883 1.00 94.75 197 ALA A CA 1
ATOM 1566 C C . ALA A 1 197 ? -2.181 -0.434 -2.016 1.00 94.75 197 ALA A C 1
ATOM 1568 O O . ALA A 1 197 ? -2.862 0.583 -1.934 1.00 94.75 197 ALA A O 1
ATOM 1569 N N . ARG A 1 198 ? -0.884 -0.383 -2.331 1.00 91.19 198 ARG A N 1
ATOM 1570 C CA . ARG A 1 198 ? -0.159 0.875 -2.534 1.00 91.19 198 ARG A CA 1
ATOM 1571 C C . ARG A 1 198 ? -0.646 1.645 -3.760 1.00 91.19 198 ARG A C 1
ATOM 1573 O O . ARG A 1 198 ? -0.738 2.867 -3.707 1.00 91.19 198 ARG A O 1
ATOM 1580 N N . HIS A 1 199 ? -0.969 0.940 -4.844 1.00 89.75 199 HIS A N 1
ATOM 1581 C CA . HIS A 1 199 ? -1.578 1.567 -6.018 1.00 89.75 199 HIS A CA 1
ATOM 1582 C C . HIS A 1 199 ? -2.977 2.086 -5.709 1.00 89.75 199 HIS A C 1
ATOM 1584 O O . HIS A 1 199 ? -3.276 3.219 -6.049 1.00 89.75 199 HIS A O 1
ATOM 1590 N N . THR A 1 200 ? -3.776 1.306 -4.983 1.00 94.12 200 THR A N 1
ATOM 1591 C CA . THR A 1 200 ? -5.124 1.691 -4.544 1.00 94.12 200 THR A CA 1
ATOM 1592 C C . THR A 1 200 ? -5.099 2.924 -3.639 1.00 94.12 200 THR A C 1
ATOM 1594 O O . THR A 1 200 ? -5.922 3.818 -3.812 1.00 94.12 200 THR A O 1
ATOM 1597 N N . PHE A 1 201 ? -4.120 3.030 -2.733 1.00 94.62 201 PHE A N 1
ATOM 1598 C CA . PHE A 1 201 ? -3.920 4.242 -1.937 1.00 94.62 201 PHE A CA 1
ATOM 1599 C C . PHE A 1 201 ? -3.662 5.459 -2.828 1.00 94.62 201 PHE A C 1
ATOM 1601 O O . PHE A 1 201 ? -4.313 6.494 -2.693 1.00 94.62 201 PHE A O 1
ATOM 1608 N N . ALA A 1 202 ? -2.720 5.322 -3.763 1.00 90.00 202 ALA A N 1
ATOM 1609 C CA . ALA A 1 202 ? -2.325 6.403 -4.650 1.00 90.00 202 ALA A CA 1
ATOM 1610 C C . ALA A 1 202 ? -3.465 6.844 -5.577 1.00 90.00 202 ALA A C 1
ATOM 1612 O O . ALA A 1 202 ? -3.679 8.031 -5.755 1.00 90.00 202 ALA A O 1
ATOM 1613 N N . THR A 1 203 ? -4.209 5.913 -6.170 1.00 88.38 203 THR A N 1
ATOM 1614 C CA . THR A 1 203 ? -5.259 6.247 -7.139 1.00 88.38 203 THR A CA 1
ATOM 1615 C C . THR A 1 203 ? -6.577 6.556 -6.457 1.00 88.38 203 THR A C 1
ATOM 1617 O O . THR A 1 203 ? -7.101 7.658 -6.573 1.00 88.38 203 THR A O 1
ATOM 1620 N N . THR A 1 204 ? -7.124 5.577 -5.752 1.00 91.56 204 THR A N 1
ATOM 1621 C CA . THR A 1 204 ? -8.529 5.544 -5.350 1.00 91.56 204 THR A CA 1
ATOM 1622 C C . THR A 1 204 ? -8.732 6.330 -4.073 1.00 91.56 204 THR A C 1
ATOM 1624 O O . THR A 1 204 ? -9.608 7.180 -4.013 1.00 91.56 204 THR A O 1
ATOM 1627 N N . VAL A 1 205 ? -7.874 6.117 -3.074 1.00 93.88 205 VAL A N 1
ATOM 1628 C CA . VAL A 1 205 ? -8.012 6.791 -1.776 1.00 93.88 205 VAL A CA 1
ATOM 1629 C C . VAL A 1 205 ? -7.562 8.252 -1.835 1.00 93.88 205 VAL A C 1
ATOM 1631 O O . VAL A 1 205 ? -8.135 9.080 -1.137 1.00 93.88 205 VAL A O 1
ATOM 1634 N N . THR A 1 206 ? -6.561 8.590 -2.656 1.00 91.88 206 THR A N 1
ATOM 1635 C CA . THR A 1 206 ? -5.967 9.940 -2.666 1.00 91.88 206 THR A CA 1
ATOM 1636 C C . THR A 1 206 ? -6.218 10.719 -3.955 1.00 91.88 206 THR A C 1
ATOM 1638 O O . THR A 1 206 ? -6.955 11.697 -3.912 1.00 91.88 206 THR A O 1
ATOM 1641 N N . LEU A 1 207 ? -5.657 10.319 -5.104 1.00 87.88 207 LEU A N 1
ATOM 1642 C CA . LEU A 1 207 ? -5.778 11.102 -6.347 1.00 87.88 207 LEU A CA 1
ATOM 1643 C C . LEU A 1 207 ? -7.230 11.305 -6.808 1.00 87.88 207 LEU A C 1
ATOM 1645 O O . LEU A 1 207 ? -7.548 12.374 -7.316 1.00 87.88 207 LEU A O 1
ATOM 1649 N N . SER A 1 208 ? -8.101 10.309 -6.615 1.00 86.94 208 SER A N 1
ATOM 1650 C CA . SER A 1 208 ? -9.537 10.395 -6.946 1.00 86.94 208 SER A CA 1
ATOM 1651 C C . SER A 1 208 ? -10.342 11.227 -5.939 1.00 86.94 208 SER A C 1
ATOM 1653 O O . SER A 1 208 ? -11.511 11.496 -6.177 1.00 86.94 208 SER A O 1
ATOM 1655 N N . ASN A 1 209 ? -9.721 11.613 -4.821 1.00 87.88 209 ASN A N 1
ATOM 1656 C CA . ASN A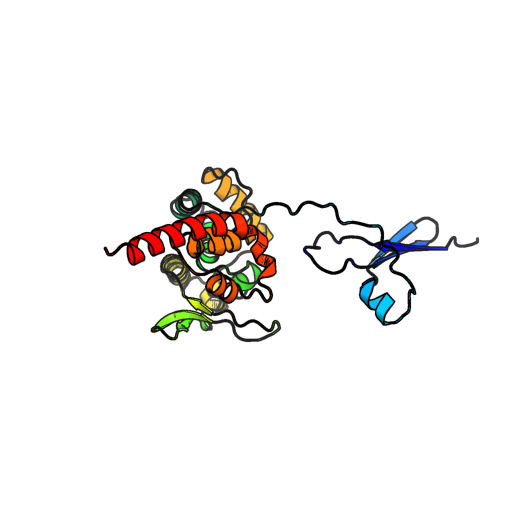 1 209 ? -10.273 12.476 -3.775 1.00 87.88 209 ASN A CA 1
ATOM 1657 C C . ASN A 1 209 ? -9.459 13.783 -3.686 1.00 87.88 209 ASN A C 1
ATOM 1659 O O . ASN A 1 209 ? -9.159 14.276 -2.600 1.00 87.88 209 ASN A O 1
ATOM 1663 N N . ASP A 1 210 ? -9.022 14.290 -4.843 1.00 84.75 210 ASP A N 1
ATOM 1664 C CA . ASP A 1 210 ? -8.400 15.606 -5.041 1.00 84.75 210 ASP A CA 1
ATOM 1665 C C . ASP A 1 210 ? -7.070 15.867 -4.315 1.00 84.75 210 ASP A C 1
ATOM 1667 O O . ASP A 1 210 ? -6.528 16.975 -4.361 1.00 84.75 210 ASP A O 1
ATOM 1671 N N . VAL A 1 211 ? -6.438 14.850 -3.726 1.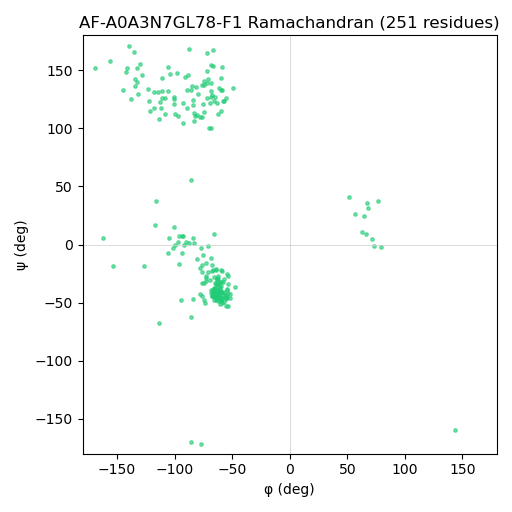00 87.06 211 VAL A N 1
ATOM 1672 C CA . VAL A 1 211 ? -5.112 15.017 -3.113 1.00 87.06 211 VAL A CA 1
ATOM 1673 C C . VAL A 1 211 ? -4.065 15.274 -4.210 1.00 87.06 211 VAL A C 1
ATOM 1675 O O . VAL A 1 211 ? -3.980 14.482 -5.153 1.00 87.06 211 VAL A O 1
ATOM 1678 N N . PRO A 1 212 ? -3.255 16.350 -4.141 1.00 85.25 212 PRO A N 1
ATOM 1679 C CA . PRO A 1 212 ? -2.249 16.657 -5.162 1.00 85.25 212 PRO A CA 1
ATOM 1680 C C . PRO A 1 212 ? -1.210 15.546 -5.327 1.00 85.25 212 PRO A C 1
ATOM 1682 O O . PRO A 1 212 ? -0.779 14.927 -4.346 1.00 85.25 212 PRO A O 1
ATOM 1685 N N . ILE A 1 213 ? -0.777 15.303 -6.565 1.00 82.75 213 ILE A N 1
ATOM 1686 C CA . ILE A 1 213 ? 0.151 14.212 -6.890 1.00 82.75 213 ILE A CA 1
ATOM 1687 C C . ILE A 1 213 ? 1.509 14.379 -6.203 1.00 82.75 213 ILE A C 1
ATOM 1689 O O . ILE A 1 213 ? 2.144 13.387 -5.846 1.00 82.75 213 ILE A O 1
ATOM 1693 N N . GLU A 1 214 ? 1.937 15.614 -5.954 1.00 82.94 214 GLU A N 1
ATOM 1694 C CA . GLU A 1 214 ? 3.150 15.953 -5.213 1.00 82.94 214 GLU A CA 1
ATOM 1695 C C . GLU A 1 214 ? 3.041 15.471 -3.764 1.00 82.94 214 GLU A C 1
ATOM 1697 O O . GLU A 1 214 ? 3.953 14.820 -3.244 1.00 82.94 214 GLU A O 1
ATOM 1702 N N . THR A 1 215 ? 1.890 15.717 -3.133 1.00 86.25 215 THR A N 1
ATOM 1703 C CA . THR A 1 215 ? 1.588 15.258 -1.774 1.00 86.25 215 THR A CA 1
ATOM 1704 C C . THR A 1 215 ? 1.552 13.733 -1.722 1.00 86.25 215 THR A C 1
ATOM 1706 O O . THR A 1 215 ? 2.198 13.134 -0.859 1.00 86.25 215 THR A O 1
ATOM 1709 N N . VAL A 1 216 ? 0.876 13.083 -2.679 1.00 86.62 216 VAL A N 1
ATOM 1710 C CA . VAL A 1 216 ? 0.834 11.611 -2.780 1.00 86.62 216 VAL A CA 1
ATOM 1711 C C . VAL A 1 216 ? 2.237 11.030 -2.976 1.00 86.62 216 VAL A C 1
ATOM 1713 O O . VAL A 1 216 ? 2.625 10.088 -2.286 1.00 86.62 216 VAL A O 1
ATOM 1716 N N . SER A 1 217 ? 3.038 11.615 -3.867 1.00 82.75 217 SER A N 1
ATOM 1717 C CA . SER A 1 217 ? 4.411 11.178 -4.140 1.00 82.75 217 SER A CA 1
ATOM 1718 C C . SER A 1 217 ? 5.300 11.269 -2.897 1.00 82.75 217 SER A C 1
ATOM 1720 O O . SER A 1 217 ? 6.099 10.362 -2.646 1.00 82.75 217 SER A O 1
ATOM 1722 N N . LYS A 1 218 ? 5.131 12.327 -2.092 1.00 83.31 218 LYS A N 1
ATOM 1723 C CA . LYS A 1 218 ? 5.840 12.514 -0.821 1.00 83.31 218 LYS A CA 1
ATOM 1724 C C . LYS A 1 218 ? 5.414 11.484 0.228 1.00 83.31 218 LYS A C 1
ATOM 1726 O O . LYS A 1 218 ? 6.281 10.888 0.859 1.00 83.31 218 LYS A O 1
ATOM 1731 N N . MET A 1 219 ? 4.112 11.214 0.365 1.00 85.25 219 MET A N 1
ATOM 1732 C CA . MET A 1 219 ? 3.594 10.181 1.280 1.00 85.25 219 MET A CA 1
ATOM 1733 C C . MET A 1 219 ? 4.096 8.777 0.920 1.00 85.25 219 MET A C 1
ATOM 1735 O O . MET A 1 219 ? 4.382 7.971 1.801 1.00 85.25 219 MET A O 1
ATOM 1739 N N . LEU A 1 220 ? 4.262 8.492 -0.372 1.00 83.25 220 LEU A N 1
ATOM 1740 C CA . LEU A 1 220 ? 4.797 7.219 -0.847 1.00 83.25 220 LEU A CA 1
ATOM 1741 C C . LEU A 1 220 ? 6.333 7.147 -0.784 1.00 83.25 220 LEU A C 1
ATOM 1743 O O . LEU A 1 220 ? 6.890 6.062 -0.921 1.00 83.25 220 LEU A O 1
ATOM 1747 N N . GLY A 1 221 ? 7.051 8.250 -0.576 1.00 74.25 221 GLY A N 1
ATOM 1748 C CA . GLY A 1 221 ? 8.519 8.234 -0.540 1.00 74.25 221 GLY A CA 1
ATOM 1749 C C . GLY A 1 221 ? 9.148 7.929 -1.900 1.00 74.25 221 GLY A C 1
ATOM 1750 O O . GLY A 1 221 ? 10.194 7.290 -1.981 1.00 74.25 221 GLY A O 1
ATOM 1751 N N . HIS A 1 222 ? 8.499 8.334 -2.995 1.00 70.44 222 HIS A N 1
ATOM 1752 C CA . HIS A 1 222 ? 9.094 8.218 -4.324 1.00 70.44 222 HIS A CA 1
ATOM 1753 C C . HIS A 1 222 ? 10.165 9.304 -4.506 1.00 70.44 222 HIS A C 1
ATOM 1755 O O . HIS A 1 222 ? 9.859 10.492 -4.468 1.00 70.44 222 HIS A O 1
ATOM 1761 N N . THR A 1 223 ? 11.412 8.900 -4.762 1.00 51.28 223 THR A N 1
ATOM 1762 C CA . THR A 1 223 ? 12.538 9.807 -5.069 1.00 51.28 223 THR A CA 1
ATOM 1763 C C . THR A 1 223 ? 12.448 10.434 -6.461 1.00 51.28 223 THR A C 1
ATOM 1765 O O . THR A 1 223 ? 13.122 11.419 -6.744 1.00 51.28 223 THR A O 1
ATOM 1768 N N . SER A 1 224 ? 11.614 9.885 -7.349 1.00 50.16 224 SER A N 1
ATOM 1769 C CA . SER A 1 224 ? 11.387 10.432 -8.684 1.00 50.16 224 SER A CA 1
ATOM 1770 C C . SER A 1 224 ? 9.914 10.391 -9.072 1.00 50.16 224 SER A C 1
ATOM 1772 O O . SER A 1 224 ? 9.303 9.317 -9.131 1.00 50.16 224 SER A O 1
ATOM 1774 N N . ILE A 1 225 ? 9.390 11.564 -9.444 1.00 50.31 225 ILE A N 1
ATOM 1775 C CA . ILE A 1 225 ? 8.046 11.764 -10.006 1.00 50.31 225 ILE A CA 1
ATOM 1776 C C . ILE A 1 225 ? 7.864 10.957 -11.306 1.00 50.31 225 ILE A C 1
ATOM 1778 O O . ILE A 1 225 ? 6.748 10.568 -11.632 1.00 50.31 225 ILE A O 1
ATOM 1782 N N . LYS A 1 226 ? 8.941 10.587 -12.024 1.00 45.81 226 LYS A N 1
ATOM 1783 C CA . LYS A 1 226 ? 8.853 9.753 -13.244 1.00 45.81 226 LYS A CA 1
ATOM 1784 C C . LYS A 1 226 ? 8.224 8.373 -13.003 1.00 45.81 226 LYS A C 1
ATOM 1786 O O . LYS A 1 226 ? 7.671 7.792 -13.931 1.00 45.81 226 LYS A O 1
ATOM 1791 N N . THR A 1 227 ? 8.226 7.871 -11.768 1.00 51.75 227 THR A N 1
ATOM 1792 C CA . THR A 1 227 ? 7.546 6.614 -11.392 1.00 51.75 227 THR A CA 1
ATOM 1793 C C . THR 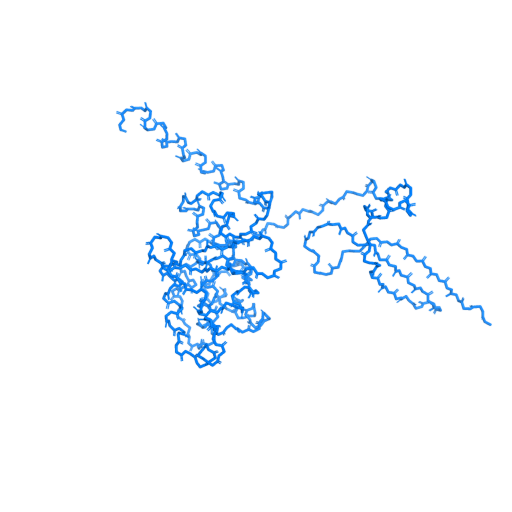A 1 227 ? 6.009 6.725 -11.467 1.00 51.75 227 THR A C 1
ATOM 1795 O O . THR A 1 227 ? 5.312 5.712 -11.449 1.00 51.75 227 THR A O 1
ATOM 1798 N N . ASN A 1 228 ? 5.477 7.945 -11.607 1.00 55.09 228 ASN A N 1
ATOM 1799 C CA . ASN A 1 228 ? 4.049 8.263 -11.631 1.00 55.09 228 ASN A CA 1
ATOM 1800 C C . ASN A 1 228 ? 3.431 8.290 -13.044 1.00 55.09 228 ASN A C 1
ATOM 1802 O O . ASN A 1 228 ? 2.262 8.642 -13.175 1.00 55.09 228 ASN A O 1
ATOM 1806 N N . GLN A 1 229 ? 4.159 7.894 -14.099 1.00 51.25 229 GLN A N 1
ATOM 1807 C CA . GLN A 1 229 ? 3.639 7.867 -15.483 1.00 51.25 229 GLN A CA 1
ATOM 1808 C C . GLN A 1 229 ? 2.339 7.053 -15.639 1.00 51.25 229 GLN A C 1
ATOM 1810 O O . GLN A 1 229 ? 1.535 7.332 -16.521 1.00 51.25 229 GLN A O 1
ATOM 1815 N N . HIS A 1 230 ? 2.090 6.086 -14.751 1.00 55.16 230 HIS A N 1
ATOM 1816 C CA . HIS A 1 230 ? 0.847 5.312 -14.727 1.00 55.16 230 HIS A CA 1
ATOM 1817 C C . HIS A 1 230 ? -0.400 6.129 -14.342 1.00 55.16 230 HIS A C 1
ATOM 1819 O O . HIS A 1 230 ? -1.508 5.687 -14.627 1.00 55.16 230 HIS A O 1
ATOM 1825 N N . TYR A 1 231 ? -0.245 7.309 -13.732 1.00 60.84 231 TYR A N 1
ATOM 1826 C CA . TYR A 1 231 ? -1.364 8.177 -13.346 1.00 60.84 231 TYR A CA 1
ATOM 1827 C C . TYR A 1 231 ? -1.764 9.178 -14.439 1.00 60.84 231 TYR A C 1
ATOM 1829 O O . TYR A 1 231 ? -2.691 9.948 -14.223 1.00 60.84 231 TYR A O 1
ATOM 1837 N N . ALA A 1 232 ? -1.123 9.152 -15.615 1.00 58.56 232 ALA A N 1
ATOM 1838 C CA . ALA A 1 232 ? -1.373 10.098 -16.708 1.00 58.56 232 ALA A CA 1
ATOM 1839 C C . ALA A 1 232 ? -2.860 10.214 -17.096 1.00 58.56 232 ALA A C 1
ATOM 1841 O O . ALA A 1 232 ? -3.390 11.314 -17.150 1.00 58.56 232 ALA A O 1
ATOM 1842 N N . LYS A 1 233 ? -3.575 9.089 -17.238 1.00 64.12 233 LYS A N 1
ATOM 1843 C CA . LYS A 1 233 ? -5.016 9.106 -17.563 1.00 64.12 233 LYS A CA 1
ATOM 1844 C C . LYS A 1 233 ? -5.876 9.774 -16.475 1.00 64.12 233 LYS A C 1
ATOM 1846 O O . LYS A 1 233 ? -6.886 10.403 -16.777 1.00 64.12 233 LYS A O 1
ATOM 1851 N N . LEU A 1 234 ? -5.485 9.630 -15.205 1.00 65.38 234 LEU A N 1
ATOM 1852 C CA . LEU A 1 234 ? -6.167 10.291 -14.086 1.00 65.38 234 LEU A CA 1
ATOM 1853 C C . LEU A 1 234 ? -5.835 11.787 -14.046 1.00 65.38 234 LEU A C 1
ATOM 1855 O O . LEU A 1 234 ? -6.698 12.585 -13.694 1.00 65.38 234 LEU A O 1
ATOM 1859 N N . LEU A 1 235 ? -4.615 12.168 -14.446 1.00 66.25 235 LEU A N 1
ATOM 1860 C CA . LEU A 1 235 ? -4.221 13.569 -14.586 1.00 66.25 235 LEU A CA 1
ATOM 1861 C C . LEU A 1 235 ? -5.067 14.280 -15.644 1.00 66.25 235 LEU A C 1
ATOM 1863 O O . LEU A 1 235 ? -5.539 15.372 -15.362 1.00 66.25 235 LEU A O 1
ATOM 1867 N N . ASP A 1 236 ? -5.343 13.658 -16.792 1.00 70.25 236 ASP A N 1
ATOM 1868 C CA . ASP A 1 236 ? -6.179 14.273 -17.837 1.00 70.25 236 ASP A CA 1
ATOM 1869 C C . ASP A 1 236 ? -7.604 14.567 -17.338 1.00 70.25 236 ASP A C 1
ATOM 1871 O O . ASP A 1 236 ? -8.131 15.665 -17.522 1.00 70.25 236 ASP A O 1
ATOM 1875 N N . THR A 1 237 ? -8.211 13.604 -16.633 1.00 72.31 237 THR A N 1
ATOM 1876 C CA . THR A 1 237 ? -9.548 13.774 -16.029 1.00 72.31 237 THR A CA 1
ATOM 1877 C C . THR A 1 237 ? -9.540 14.889 -14.982 1.00 72.31 237 THR A C 1
ATOM 1879 O O . THR A 1 237 ? -10.463 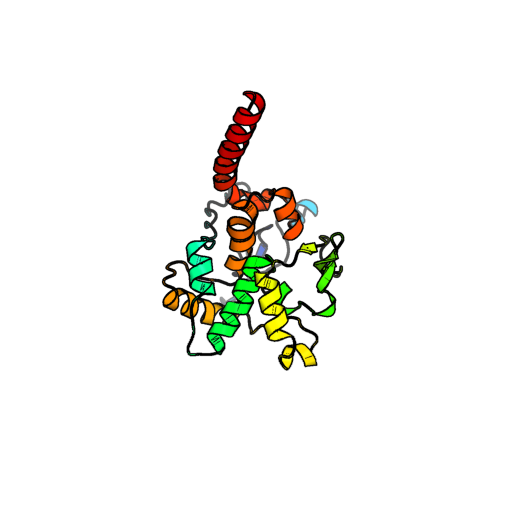15.699 -14.906 1.00 72.31 237 THR A O 1
ATOM 1882 N N . ARG A 1 238 ? -8.468 14.964 -14.188 1.00 71.31 238 ARG A N 1
ATOM 1883 C CA . ARG A 1 238 ? -8.297 16.000 -13.172 1.00 71.31 238 ARG A CA 1
ATOM 1884 C C . ARG A 1 238 ? -8.108 17.384 -13.782 1.00 71.31 238 ARG A C 1
ATOM 1886 O O . ARG A 1 238 ? -8.768 18.314 -13.343 1.00 71.31 238 ARG A O 1
ATOM 1893 N N . ILE A 1 239 ? -7.278 17.508 -14.818 1.00 76.69 239 ILE A N 1
ATOM 1894 C CA . ILE A 1 239 ? -7.083 18.764 -15.553 1.00 76.69 239 ILE A CA 1
ATOM 1895 C C . ILE A 1 239 ? -8.434 19.284 -16.052 1.00 76.69 239 ILE A C 1
ATOM 1897 O O . ILE A 1 239 ? -8.728 20.465 -15.890 1.00 76.69 239 ILE A O 1
ATOM 1901 N N . ALA A 1 240 ? -9.293 18.411 -16.589 1.00 80.62 240 ALA A N 1
ATOM 1902 C CA . ALA A 1 240 ? -10.631 18.806 -17.019 1.00 80.62 240 ALA A CA 1
ATOM 1903 C C . ALA A 1 240 ? -11.495 19.352 -15.861 1.00 80.62 240 ALA A C 1
ATOM 1905 O O . ALA A 1 240 ? -12.116 20.408 -16.005 1.00 80.62 240 ALA A O 1
ATOM 1906 N N . ASN A 1 241 ? -11.507 18.681 -14.704 1.00 81.50 241 ASN A N 1
ATOM 1907 C CA . ASN A 1 241 ? -12.269 19.113 -13.523 1.00 81.50 241 ASN A CA 1
ATOM 1908 C C . ASN A 1 241 ? -11.735 20.421 -12.914 1.00 81.50 241 ASN A C 1
ATOM 1910 O O . ASN A 1 241 ? -12.516 21.316 -12.568 1.00 81.50 241 ASN A O 1
ATOM 1914 N N . ASP A 1 242 ? -10.412 20.553 -12.811 1.00 82.44 242 ASP A N 1
ATOM 1915 C CA . ASP A 1 242 ? -9.743 21.746 -12.291 1.00 82.44 242 ASP A CA 1
ATOM 1916 C C . ASP A 1 242 ? -10.020 22.950 -13.205 1.00 82.44 242 ASP A C 1
ATOM 1918 O O . ASP A 1 242 ? -10.368 24.029 -12.719 1.00 82.44 242 ASP A O 1
ATOM 1922 N N . MET A 1 243 ? -9.983 22.757 -14.530 1.00 87.25 243 MET A N 1
ATOM 1923 C CA . MET A 1 243 ? -10.319 23.800 -15.505 1.00 87.25 243 MET A CA 1
ATOM 1924 C C . MET A 1 243 ? -11.795 24.199 -15.460 1.00 87.25 243 MET A C 1
ATOM 1926 O O . MET A 1 243 ? -12.086 25.391 -15.536 1.00 87.25 243 MET A O 1
ATOM 1930 N N . GLN A 1 244 ? -12.727 23.258 -15.273 1.00 87.50 244 GLN A N 1
ATOM 1931 C CA . GLN A 1 244 ? -14.138 23.604 -15.051 1.00 87.50 244 GLN A CA 1
ATOM 1932 C C . GLN A 1 244 ? -14.330 24.419 -13.769 1.00 87.50 244 GLN A C 1
ATOM 1934 O O . GLN A 1 244 ? -15.086 25.390 -13.753 1.00 87.50 244 GLN A O 1
ATOM 1939 N N . THR A 1 245 ? -13.657 24.034 -12.684 1.00 87.19 245 THR A N 1
ATOM 1940 C CA . THR A 1 245 ? -13.735 24.748 -11.402 1.00 87.19 245 THR A CA 1
ATOM 1941 C C . THR A 1 245 ? -13.165 26.160 -11.529 1.00 87.19 245 THR A C 1
ATOM 1943 O O . THR A 1 245 ? -13.765 27.116 -11.037 1.00 87.19 245 THR A O 1
ATOM 1946 N N . LEU A 1 246 ? -12.037 26.309 -12.230 1.00 87.31 246 LEU A N 1
ATOM 1947 C CA . LEU A 1 246 ? -11.432 27.603 -12.525 1.00 87.31 246 LEU A CA 1
ATOM 1948 C C . LEU A 1 246 ? -12.340 28.463 -13.411 1.00 87.31 246 LEU A C 1
ATOM 1950 O O . LEU A 1 246 ? -12.541 29.633 -13.102 1.00 87.31 246 LEU A O 1
ATOM 1954 N N . GLN A 1 247 ? -12.934 27.888 -14.461 1.00 88.31 247 GLN A N 1
ATOM 1955 C CA . GLN A 1 247 ? -13.900 28.587 -15.310 1.00 88.31 247 GLN A CA 1
ATOM 1956 C C . GLN A 1 247 ? -15.075 29.124 -14.495 1.00 88.31 247 GLN A C 1
ATOM 1958 O O . GLN A 1 247 ? -15.419 30.290 -14.658 1.00 88.31 247 GLN A O 1
ATOM 1963 N N . ARG A 1 248 ? -15.647 28.333 -13.576 1.00 90.19 248 ARG A N 1
ATOM 1964 C CA . ARG A 1 248 ? -16.733 28.809 -12.699 1.00 90.19 248 ARG A CA 1
ATOM 1965 C C . ARG A 1 248 ? -16.296 30.004 -11.851 1.00 90.19 248 ARG A C 1
ATOM 1967 O O . ARG A 1 248 ? -16.980 31.019 -11.864 1.00 90.19 248 ARG A O 1
ATOM 1974 N N . LYS A 1 249 ? -15.121 29.922 -11.214 1.00 87.44 249 LYS A N 1
ATOM 1975 C CA . LYS A 1 249 ? -14.564 31.017 -10.395 1.00 87.44 249 LYS A CA 1
ATOM 1976 C C . LYS A 1 249 ? -14.282 32.290 -11.197 1.00 87.44 249 LYS A C 1
ATOM 1978 O O . LYS A 1 249 ? -14.501 33.385 -10.698 1.00 87.44 249 LYS A O 1
ATOM 1983 N N . LEU A 1 250 ? -13.782 32.154 -12.426 1.00 88.12 250 LEU A N 1
ATOM 1984 C CA . LEU A 1 250 ? -13.503 33.289 -13.312 1.00 88.12 250 LEU A CA 1
ATOM 1985 C C . LEU A 1 250 ? -14.774 33.876 -13.941 1.00 88.12 250 LEU A C 1
ATOM 1987 O O . LEU A 1 250 ? -14.775 35.045 -14.308 1.00 88.12 250 LEU A O 1
ATOM 1991 N N . SER A 1 251 ? -15.850 33.091 -14.048 1.00 86.00 251 SER A N 1
ATOM 1992 C CA . SER A 1 251 ? -17.132 33.533 -14.619 1.00 86.00 251 SER A CA 1
ATOM 1993 C C . SER A 1 251 ? -18.033 34.266 -13.616 1.00 86.00 251 SER A C 1
ATOM 1995 O O . SER A 1 251 ? -19.158 34.610 -13.964 1.00 86.00 251 SER A O 1
ATOM 1997 N N . GLY A 1 252 ? -17.550 34.537 -12.399 1.00 63.66 252 GLY A N 1
ATOM 1998 C CA . GLY A 1 252 ? -18.219 35.438 -11.458 1.00 63.66 252 GLY A CA 1
ATOM 1999 C C . GLY A 1 252 ? -19.440 34.868 -10.728 1.00 63.66 252 GLY A C 1
ATOM 2000 O O . GLY A 1 252 ? -20.374 35.626 -10.490 1.00 63.66 252 GLY A O 1
ATOM 2001 N N . ASN A 1 253 ? -19.421 33.582 -10.349 1.00 48.16 253 ASN A N 1
ATOM 2002 C CA . ASN A 1 253 ? -20.281 33.026 -9.289 1.00 48.16 253 ASN A CA 1
ATOM 2003 C C . ASN A 1 253 ? -19.433 32.454 -8.149 1.00 48.16 253 ASN A C 1
ATOM 2005 O O . ASN A 1 253 ? -18.520 31.646 -8.447 1.00 48.16 253 ASN A O 1
#

Sequence (253 aa):
MSTNYSLLFYLKKPKNYVSGPVPIYMRITVDGIPKEISIGRSVKLCLAHRWITADPFVFYKNTAKPKEKGFLTQDELDRIMAKQYVTPRLAHVRDIFIFSCYTGLSYADVKKLRSSVIAKGVDGKLWILSSREKTETVTNIPLLPQAKKIIDRYADYPPCASKGVALPVLSNQKMNSYLKEIADLSGITKTLTFHMARHTFATTVTLSNDVPIETVSKMLGHTSIKTNQHYAKLLDTRIANDMQTLQRKLSGN

Solvent-accessible surface area (backbone atoms only — not comparable to full-atom values): 14844 Å² total; per-residue (Å²): 132,84,81,51,74,50,80,47,77,47,78,52,83,59,97,85,67,85,83,81,82,63,35,34,25,40,34,44,26,53,75,85,48,74,47,76,42,73,70,81,42,35,68,70,57,36,46,74,72,57,78,38,93,66,74,96,51,79,84,66,72,88,79,75,73,81,75,83,79,67,58,50,52,67,67,57,48,48,40,53,68,69,58,81,56,93,49,67,69,53,50,52,48,46,47,56,47,52,34,20,25,52,58,34,45,48,69,72,49,50,64,67,34,38,47,86,37,54,40,70,44,99,84,70,45,54,19,43,52,56,79,87,85,87,63,100,53,70,27,60,34,70,55,39,72,73,32,45,57,50,40,64,72,32,53,81,35,67,68,12,60,76,68,48,29,36,49,81,64,73,54,72,67,59,46,35,55,51,34,41,57,50,20,61,78,47,73,43,91,61,87,48,45,71,70,31,20,28,41,16,15,53,45,46,66,28,48,71,62,75,44,52,68,68,58,51,37,43,40,62,41,57,93,50,77,77,79,49,65,87,47,50,71,59,47,56,58,46,51,54,52,54,49,52,53,50,49,45,58,73,68,72,107

Secondary structure (DSSP, 8-state):
----EEEEEEE---TT--SSSPEEEEEEEETTEEEEEEEEEEHHHHHHTTSSSS-TTTT-----PPPPPP---HHHHHHHHH---SSHHHHHHHHHHHHHHHH---HHHHHH-BGGGEEE-TTSSEEEEPPPSSSS---EEE--HHHHHHHHHHTT-HHHHHHTBSS----HHHHHHHHHHHHHHTT--S---HHHHHHHIIIIIIGGGT--HHHHHHHHT-S-GGGGGGGHHHHHHHHHHHHHHHHHHHTT-

Radius of gyration: 23.63 Å; Cα contacts (8 Å, |Δi|>4): 307; chains: 1; bounding box: 62×71×54 Å

Nearest PDB structures (foldseek):
  3nkh-assembly1_B  TM=7.574E-01  e=7.277E-07  Staphylococcus aureus subsp. aureus USA300_TCH1516
  1pvq-assembly1_B-2  TM=7.262E-01  e=1.558E-04  Punavirus P1
  1pvp-assembly1_A-2  TM=6.632E-01  e=1.843E-04  Punavirus P1
  1pvr-assembly1_A  TM=6.390E-01  e=1.246E-04  Punavirus P1
  7rhx-assembly1_A  TM=6.751E-01  e=3.811E-04  Punavirus P1

pLDDT: mean 82.61, std 13.77, range [42.72, 98.19]

Foldseek 3Di:
DPWDWDKDKDFDQPPPHDDDATFIKIWIATNNDTDIDGPPDGLVRCCVVPVDVDRPCPVPDDPDDPDQQDADAPLLLVLLQPDDDPDVLLVQLSLLLNLCLQQLDALVCLVVAFPVQFAQDPVRATWRWDDDDPDPATAITGRDPSNVVSLVVCVVPPCCVVVRHSGPRDDQVSSQVSQQVSCVSSVHPDRDHSNSSNVSNLPHVALVVVHDNVNSCNNNRPPDPVVVPSCVVSVVVVVVVVVVVVVVVVVPD

Mean predicted aligned error: 12.2 Å